Protein AF-A0A2J7QTM8-F1 (afdb_monomer)

Structure (mmCIF, N/CA/C/O backbone):
data_AF-A0A2J7QTM8-F1
#
_entry.id   AF-A0A2J7QTM8-F1
#
loop_
_atom_site.group_PDB
_atom_site.id
_atom_site.type_symbol
_atom_site.label_atom_id
_atom_site.label_alt_id
_atom_site.label_comp_id
_atom_site.label_asym_id
_atom_site.label_entity_id
_atom_site.label_seq_id
_atom_site.pdbx_PDB_ins_code
_atom_site.Cartn_x
_atom_site.Cartn_y
_atom_site.Cartn_z
_atom_site.occupancy
_atom_site.B_iso_or_equiv
_atom_site.auth_seq_id
_atom_site.auth_comp_id
_atom_site.auth_asym_id
_atom_site.auth_atom_id
_atom_site.pdbx_PDB_model_num
ATOM 1 N N . MET A 1 1 ? 22.884 -12.096 -26.252 1.00 57.12 1 MET A N 1
ATOM 2 C CA . MET A 1 1 ? 22.666 -12.466 -24.844 1.00 57.12 1 MET A CA 1
ATOM 3 C C . MET A 1 1 ? 23.873 -12.046 -24.046 1.00 57.12 1 MET A C 1
ATOM 5 O O . MET A 1 1 ? 24.968 -12.546 -24.287 1.00 57.12 1 MET A O 1
ATOM 9 N N . ILE A 1 2 ? 23.671 -11.078 -23.167 1.00 62.59 2 ILE A N 1
ATOM 10 C CA . ILE A 1 2 ? 24.670 -10.635 -22.200 1.00 62.59 2 ILE A CA 1
ATOM 11 C C . ILE A 1 2 ? 24.815 -11.734 -21.153 1.00 62.59 2 ILE A C 1
ATOM 13 O O . ILE A 1 2 ? 23.811 -12.232 -20.645 1.00 62.59 2 ILE A O 1
ATOM 17 N N . ASP A 1 3 ? 26.049 -12.122 -20.832 1.00 70.31 3 ASP A N 1
ATOM 18 C CA . ASP A 1 3 ? 26.287 -12.990 -19.681 1.00 70.31 3 ASP A CA 1
ATOM 19 C C . ASP A 1 3 ? 25.900 -12.213 -18.407 1.00 70.31 3 ASP A C 1
ATOM 21 O O . ASP A 1 3 ? 26.488 -11.157 -18.153 1.00 70.31 3 ASP A O 1
ATOM 25 N N . PRO A 1 4 ? 24.927 -12.686 -17.603 1.00 62.09 4 PRO A N 1
ATOM 26 C CA . PRO A 1 4 ? 24.508 -12.011 -16.374 1.00 62.09 4 PRO A CA 1
ATOM 27 C C . PRO A 1 4 ? 25.647 -11.762 -15.375 1.00 62.09 4 PRO A C 1
ATOM 29 O O . PRO A 1 4 ? 25.494 -10.930 -14.480 1.00 62.09 4 PRO A O 1
ATOM 32 N N . TYR A 1 5 ? 26.764 -12.482 -15.513 1.00 63.84 5 TYR A N 1
ATOM 33 C CA . TYR A 1 5 ? 27.946 -12.377 -14.662 1.00 63.84 5 TYR A CA 1
ATOM 34 C C . TYR A 1 5 ? 29.122 -11.654 -15.330 1.00 63.84 5 TYR A C 1
ATOM 36 O O . TYR A 1 5 ? 30.225 -11.674 -14.782 1.00 63.84 5 TYR A O 1
ATOM 44 N N . SER A 1 6 ? 28.923 -11.011 -16.489 1.00 75.94 6 SER A N 1
ATOM 45 C CA . SER A 1 6 ? 29.999 -10.239 -17.112 1.00 75.94 6 SER A CA 1
ATOM 46 C C . SER A 1 6 ? 30.409 -9.061 -16.220 1.00 75.94 6 SER A C 1
ATOM 48 O O . SER A 1 6 ? 29.574 -8.351 -15.646 1.00 75.94 6 SER A O 1
ATOM 50 N N . GLU A 1 7 ? 31.718 -8.824 -16.103 1.00 74.44 7 GLU A N 1
ATOM 51 C CA . GLU A 1 7 ? 32.243 -7.703 -15.310 1.00 74.44 7 GLU A CA 1
ATOM 52 C C . GLU A 1 7 ? 31.732 -6.340 -15.826 1.00 74.44 7 GLU A C 1
ATOM 54 O O . GLU A 1 7 ? 31.615 -5.383 -15.059 1.00 74.44 7 GLU A O 1
ATOM 59 N N . GLU A 1 8 ? 31.329 -6.269 -17.100 1.00 77.69 8 GLU A N 1
ATOM 60 C CA . GLU A 1 8 ? 30.795 -5.071 -17.758 1.00 77.69 8 GLU A CA 1
ATOM 61 C C . GLU A 1 8 ? 29.414 -4.630 -17.244 1.00 77.69 8 GLU A C 1
ATOM 63 O O . GLU A 1 8 ? 29.079 -3.447 -17.349 1.00 77.69 8 GLU A O 1
ATOM 68 N N . VAL A 1 9 ? 28.611 -5.542 -16.674 1.00 84.25 9 VAL A N 1
ATOM 69 C CA . VAL A 1 9 ? 27.276 -5.226 -16.119 1.00 84.25 9 VAL A CA 1
ATOM 70 C C . VAL A 1 9 ? 27.210 -5.303 -14.598 1.00 84.25 9 VAL A C 1
ATOM 72 O O . VAL A 1 9 ? 26.296 -4.735 -13.996 1.00 84.25 9 VAL A O 1
ATOM 75 N N . LEU A 1 10 ? 28.187 -5.951 -13.956 1.00 87.12 10 LEU A N 1
ATOM 76 C CA . LEU A 1 10 ? 28.211 -6.146 -12.505 1.00 87.12 10 LEU A CA 1
ATOM 77 C C . LEU A 1 10 ? 28.129 -4.821 -11.733 1.00 87.12 10 LEU A C 1
ATOM 79 O O . LEU A 1 10 ? 27.422 -4.727 -10.728 1.00 87.12 10 LEU A O 1
ATOM 83 N N . TRP A 1 11 ? 28.794 -3.770 -12.221 1.00 88.75 11 TRP A N 1
ATOM 84 C CA . TRP A 1 11 ? 28.734 -2.448 -11.595 1.00 88.75 11 TRP A CA 1
ATOM 85 C C . TRP A 1 11 ? 27.309 -1.868 -11.597 1.00 88.75 11 TRP A C 1
ATOM 87 O O . TRP A 1 11 ? 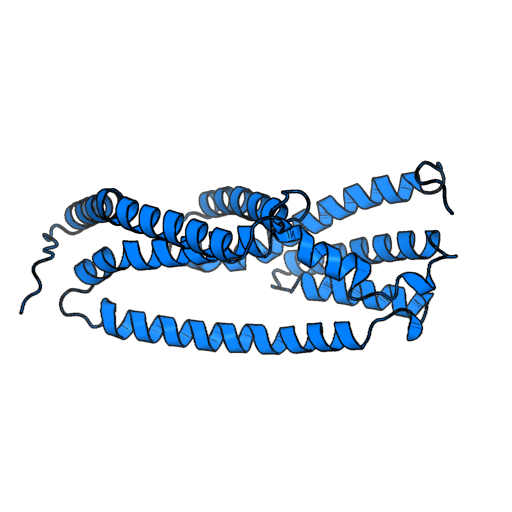26.902 -1.272 -10.599 1.00 88.75 11 TRP A O 1
ATOM 97 N N . ILE A 1 12 ? 26.523 -2.089 -12.662 1.00 91.06 12 ILE A N 1
ATOM 98 C CA . ILE A 1 12 ? 25.125 -1.630 -12.754 1.00 91.06 12 ILE A CA 1
ATOM 99 C C . ILE A 1 12 ? 24.283 -2.349 -11.707 1.00 91.06 12 ILE A C 1
ATOM 101 O O . ILE A 1 12 ? 23.447 -1.728 -11.058 1.00 91.06 12 ILE A O 1
ATOM 105 N N . VAL A 1 13 ? 24.517 -3.646 -11.505 1.00 89.44 13 VAL A N 1
ATOM 106 C CA . VAL A 1 13 ? 23.799 -4.438 -10.500 1.00 89.44 13 VAL A CA 1
ATOM 107 C C . VAL A 1 13 ? 24.133 -3.960 -9.088 1.00 89.44 13 VAL A C 1
ATOM 109 O O . VAL A 1 13 ? 23.223 -3.744 -8.289 1.00 89.44 13 VAL A O 1
ATOM 112 N N . ILE A 1 14 ? 25.416 -3.743 -8.782 1.00 91.62 14 ILE A N 1
ATOM 113 C CA . ILE A 1 14 ? 25.861 -3.280 -7.458 1.00 91.62 14 ILE A CA 1
ATOM 114 C C . ILE A 1 14 ? 25.285 -1.895 -7.152 1.00 91.62 14 ILE A C 1
ATOM 116 O O . ILE A 1 14 ? 24.644 -1.704 -6.116 1.00 91.62 14 ILE A O 1
ATOM 120 N N . ILE A 1 15 ? 25.471 -0.926 -8.053 1.00 93.31 15 ILE A N 1
ATOM 121 C CA . ILE A 1 15 ? 24.959 0.432 -7.839 1.00 93.31 15 ILE A CA 1
ATOM 122 C C . ILE A 1 15 ? 23.430 0.430 -7.885 1.00 93.31 15 ILE A C 1
ATOM 124 O O . ILE A 1 15 ? 22.791 1.103 -7.082 1.00 93.31 15 ILE A O 1
ATOM 128 N N . GLY A 1 16 ? 22.824 -0.365 -8.765 1.00 93.88 16 GLY A N 1
ATOM 129 C CA . GLY A 1 16 ? 21.378 -0.549 -8.848 1.00 93.88 16 GLY A CA 1
ATOM 130 C C . GLY A 1 16 ? 20.788 -1.064 -7.541 1.00 93.88 16 GLY A C 1
ATOM 131 O O . GLY A 1 16 ? 19.774 -0.544 -7.089 1.00 93.88 16 GLY A O 1
ATOM 132 N N . PHE A 1 17 ? 21.447 -2.008 -6.871 1.00 93.00 17 PHE A N 1
ATOM 133 C CA . PHE A 1 17 ? 21.015 -2.494 -5.563 1.00 93.00 17 PHE A CA 1
ATOM 134 C C . PHE A 1 17 ? 21.074 -1.398 -4.491 1.00 93.00 17 PHE A C 1
ATOM 136 O O . PHE A 1 17 ? 20.117 -1.212 -3.736 1.00 93.00 17 PHE A O 1
ATOM 143 N N . ILE A 1 18 ? 22.161 -0.620 -4.461 1.00 94.81 18 ILE A N 1
ATOM 144 C CA . ILE A 1 18 ? 22.292 0.532 -3.556 1.00 94.81 18 ILE A CA 1
ATOM 145 C C . ILE A 1 18 ? 21.173 1.545 -3.829 1.00 94.81 18 ILE A C 1
ATOM 147 O O . ILE A 1 18 ? 20.490 1.985 -2.906 1.00 94.81 18 ILE A O 1
ATOM 151 N N . MET A 1 19 ? 20.926 1.871 -5.097 1.00 94.69 19 MET A N 1
ATOM 152 C CA . MET A 1 19 ? 19.872 2.804 -5.489 1.00 94.69 19 MET A CA 1
ATOM 153 C C . MET A 1 19 ? 18.470 2.266 -5.194 1.00 94.69 19 MET A C 1
ATOM 155 O O . MET A 1 19 ? 17.591 3.042 -4.833 1.00 94.69 19 MET A O 1
ATOM 159 N N . ALA A 1 20 ? 18.252 0.954 -5.268 1.00 93.75 20 ALA A N 1
ATOM 160 C CA . ALA A 1 20 ? 16.984 0.339 -4.891 1.00 93.75 20 ALA A CA 1
ATOM 161 C C . ALA A 1 20 ? 16.727 0.477 -3.388 1.00 93.75 20 ALA A C 1
ATOM 163 O O . ALA A 1 20 ? 15.603 0.773 -2.986 1.00 93.75 20 ALA A O 1
ATOM 164 N N . PHE A 1 21 ? 17.768 0.344 -2.560 1.00 93.94 21 PHE A N 1
ATOM 165 C CA . PHE A 1 21 ? 17.670 0.611 -1.127 1.00 93.94 21 PHE A CA 1
ATOM 166 C C . PHE A 1 21 ? 17.340 2.083 -0.846 1.00 93.94 21 PHE A C 1
ATOM 168 O O . PHE A 1 21 ? 16.469 2.382 -0.030 1.00 93.94 21 PHE A O 1
ATOM 175 N N . VAL A 1 22 ? 17.985 3.007 -1.563 1.00 93.81 22 VAL A N 1
ATOM 176 C CA . VAL A 1 22 ? 17.711 4.450 -1.468 1.00 93.81 22 VAL A CA 1
ATOM 177 C C . VAL A 1 22 ? 16.269 4.772 -1.876 1.00 93.81 22 VAL A C 1
ATOM 179 O O . VAL A 1 22 ? 15.580 5.510 -1.170 1.00 93.81 22 VAL A O 1
ATOM 182 N N . LEU A 1 23 ? 15.782 4.183 -2.971 1.00 93.62 23 LEU A N 1
ATOM 183 C CA . LEU A 1 23 ? 14.396 4.324 -3.408 1.00 93.62 23 LEU A CA 1
ATOM 184 C C . LEU A 1 23 ? 13.425 3.784 -2.354 1.00 93.62 23 LEU A C 1
ATOM 186 O O . LEU A 1 23 ? 12.466 4.470 -2.008 1.00 93.62 23 LEU A O 1
ATOM 190 N N . ALA A 1 24 ? 13.682 2.584 -1.824 1.00 92.88 24 ALA A N 1
ATOM 191 C CA . ALA A 1 24 ? 12.858 1.952 -0.794 1.00 92.88 24 ALA A CA 1
ATOM 192 C C . ALA A 1 24 ? 12.801 2.791 0.493 1.00 92.88 24 ALA A C 1
ATOM 194 O O . ALA A 1 24 ? 11.736 2.935 1.094 1.00 92.88 24 ALA A O 1
ATOM 195 N N . PHE A 1 25 ? 13.922 3.404 0.883 1.00 92.19 25 PHE A N 1
ATOM 196 C CA . PHE A 1 25 ? 13.957 4.366 1.980 1.00 92.19 25 PHE A CA 1
ATOM 197 C C . PHE A 1 25 ? 13.078 5.592 1.687 1.00 92.19 25 PHE A C 1
ATOM 199 O O . PHE A 1 25 ? 12.270 5.980 2.530 1.00 92.19 25 PHE A O 1
ATOM 206 N N . GLY A 1 26 ? 13.194 6.176 0.488 1.00 91.50 26 GLY A N 1
ATOM 207 C CA . GLY A 1 26 ? 12.375 7.316 0.065 1.00 91.50 26 GLY A CA 1
ATOM 208 C C . GLY A 1 26 ? 10.875 7.002 0.025 1.00 91.50 26 GLY A C 1
ATOM 209 O O . GLY A 1 26 ? 10.074 7.801 0.501 1.00 91.50 26 GLY A O 1
ATOM 210 N N . LEU A 1 27 ? 10.503 5.817 -0.470 1.00 90.88 27 LEU A N 1
ATOM 211 C CA . LEU A 1 27 ? 9.136 5.281 -0.433 1.00 90.88 27 LEU A CA 1
ATOM 212 C C . LEU A 1 27 ? 8.595 5.246 0.998 1.00 90.88 27 LEU A C 1
ATOM 214 O O . LEU A 1 27 ? 7.558 5.840 1.274 1.00 90.88 27 LEU A O 1
ATOM 218 N N . GLY A 1 28 ? 9.324 4.611 1.921 1.00 91.06 28 GLY A N 1
ATOM 219 C CA . GLY A 1 28 ? 8.912 4.540 3.323 1.00 91.06 28 GLY A CA 1
ATOM 220 C C . GLY A 1 28 ? 8.773 5.925 3.961 1.00 91.06 28 GLY A C 1
ATOM 221 O O . GLY A 1 28 ? 7.788 6.204 4.641 1.00 91.06 28 GLY A O 1
ATOM 222 N N . ALA A 1 29 ? 9.724 6.826 3.711 1.00 88.81 29 ALA A N 1
ATOM 223 C CA . ALA A 1 29 ? 9.691 8.178 4.263 1.00 88.81 29 ALA A CA 1
ATOM 224 C C . ALA A 1 29 ? 8.492 9.006 3.759 1.00 88.81 29 ALA A C 1
ATOM 226 O O . ALA A 1 29 ? 7.909 9.764 4.537 1.00 88.81 29 ALA A O 1
ATOM 227 N N . ASN A 1 30 ? 8.111 8.847 2.490 1.00 89.50 30 ASN A N 1
ATOM 228 C CA . ASN A 1 30 ? 6.988 9.556 1.879 1.00 89.50 30 ASN A CA 1
ATOM 229 C C . ASN A 1 30 ? 5.624 8.939 2.249 1.00 89.50 30 ASN A C 1
ATOM 231 O O . ASN A 1 30 ? 4.672 9.672 2.519 1.00 89.50 30 ASN A O 1
ATOM 235 N N . ASP A 1 31 ? 5.525 7.607 2.311 1.00 88.00 31 ASP A N 1
ATOM 236 C CA . ASP A 1 31 ? 4.230 6.913 2.358 1.00 88.00 31 ASP A CA 1
ATOM 237 C C . ASP A 1 31 ? 3.755 6.546 3.773 1.00 88.00 31 ASP A C 1
ATOM 239 O O . ASP A 1 31 ? 2.552 6.378 3.984 1.00 88.00 31 ASP A O 1
ATOM 243 N N . VAL A 1 32 ? 4.636 6.504 4.786 1.00 88.88 32 VAL A N 1
ATOM 244 C CA . VAL A 1 32 ? 4.243 6.178 6.179 1.00 88.88 32 VAL A CA 1
ATOM 245 C C . VAL A 1 32 ? 3.151 7.113 6.713 1.00 88.88 32 VAL A C 1
ATOM 247 O O . VAL A 1 32 ? 2.271 6.688 7.472 1.00 88.88 32 VAL A O 1
ATOM 250 N N . ALA A 1 33 ? 3.169 8.383 6.300 1.00 86.38 33 ALA A N 1
ATOM 251 C CA . ALA A 1 33 ? 2.159 9.361 6.692 1.00 86.38 33 ALA A CA 1
ATOM 252 C C . ALA A 1 33 ? 0.751 8.999 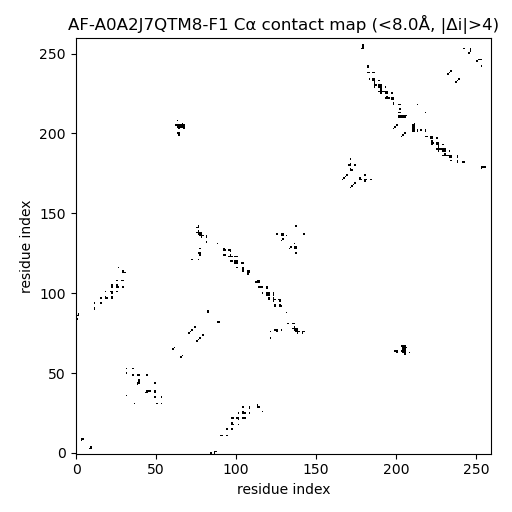6.183 1.00 86.38 33 ALA A C 1
ATOM 254 O O . ALA A 1 33 ? -0.228 9.300 6.869 1.00 86.38 33 ALA A O 1
ATOM 255 N N . ASN A 1 34 ? 0.641 8.303 5.046 1.00 89.56 34 ASN A N 1
ATOM 256 C CA . ASN A 1 34 ? -0.641 7.915 4.453 1.00 89.56 34 ASN A CA 1
ATOM 257 C C . ASN A 1 34 ? -1.378 6.890 5.330 1.00 89.56 34 ASN A C 1
ATOM 259 O O . ASN A 1 34 ? -2.587 7.002 5.528 1.00 89.56 34 ASN A O 1
ATOM 263 N N . SER A 1 35 ? -0.645 5.932 5.905 1.00 90.19 35 SER A N 1
ATOM 264 C CA . SER A 1 35 ? -1.212 4.849 6.722 1.00 90.19 35 SER A CA 1
ATOM 265 C C . SER A 1 35 ? -1.363 5.228 8.199 1.00 90.19 35 SER A C 1
ATOM 267 O O . SER A 1 35 ? -2.348 4.869 8.845 1.00 90.19 35 SER A O 1
ATOM 269 N N . PHE A 1 36 ? -0.398 5.967 8.758 1.00 92.50 36 PHE A N 1
ATOM 270 C CA . PHE A 1 36 ? -0.340 6.235 10.201 1.00 92.50 36 PHE A CA 1
ATOM 271 C C . PHE A 1 36 ? -0.648 7.683 10.597 1.00 92.50 36 PHE A C 1
ATOM 273 O O . PHE A 1 36 ? -0.776 7.962 11.793 1.00 92.50 36 PHE A O 1
ATOM 280 N N . GLY A 1 37 ? -0.824 8.600 9.640 1.00 91.25 37 GLY A N 1
ATOM 281 C CA . GLY A 1 37 ? -1.060 10.021 9.912 1.00 91.25 37 GLY A CA 1
ATOM 282 C C . GLY A 1 37 ? -2.294 10.281 10.780 1.00 91.25 37 GLY A C 1
ATOM 283 O O . GLY A 1 37 ? -2.234 11.066 11.725 1.00 91.25 37 GLY A O 1
ATOM 284 N N . THR A 1 38 ? -3.394 9.562 10.543 1.00 92.75 38 THR A N 1
ATOM 285 C CA . THR A 1 38 ? -4.629 9.676 11.341 1.00 92.75 38 THR A CA 1
ATOM 286 C C . THR A 1 38 ? -4.467 9.105 12.754 1.00 92.75 38 THR A C 1
ATOM 288 O O . THR A 1 38 ? -4.921 9.713 13.726 1.00 92.75 38 THR A O 1
ATOM 291 N N . SER A 1 39 ? -3.775 7.973 12.901 1.00 93.81 39 SER A N 1
ATOM 292 C CA . SER A 1 39 ? -3.517 7.319 14.195 1.00 93.81 39 SER A CA 1
ATOM 293 C C . SER A 1 39 ? -2.584 8.136 15.094 1.00 93.81 39 SER A C 1
ATOM 295 O O . SER A 1 39 ? -2.797 8.222 16.306 1.00 93.81 39 SER A O 1
ATOM 297 N N . VAL A 1 40 ? -1.569 8.774 14.505 1.00 94.75 40 VAL A N 1
ATOM 298 C CA . VAL A 1 40 ? -0.671 9.692 15.221 1.00 94.75 40 VAL A CA 1
ATOM 299 C C . VAL A 1 40 ? -1.376 11.020 15.509 1.00 94.75 40 VAL A C 1
ATOM 301 O O . VAL A 1 40 ? -1.326 11.508 16.637 1.00 94.75 40 VAL A O 1
ATOM 304 N N . GLY A 1 41 ? -2.099 11.579 14.532 1.00 94.19 41 GLY A N 1
ATOM 305 C CA . GLY A 1 41 ? -2.839 12.837 14.684 1.00 94.19 41 GLY A CA 1
ATOM 306 C C . GLY A 1 41 ? -3.940 12.778 15.749 1.00 94.19 41 GLY A C 1
ATOM 307 O O . GLY A 1 41 ? -4.137 13.737 16.492 1.00 94.19 41 GLY A O 1
ATOM 308 N N . SER A 1 42 ? -4.602 11.626 15.897 1.00 94.38 42 SER A N 1
ATOM 309 C CA . SER A 1 42 ? -5.595 11.364 16.954 1.00 94.38 42 SER A CA 1
ATOM 310 C C . SER A 1 42 ? -4.987 11.022 18.321 1.00 94.38 42 SER A C 1
ATOM 312 O O . SER A 1 42 ? -5.727 10.813 19.282 1.00 94.38 42 SER A O 1
ATOM 314 N N . LYS A 1 43 ? -3.650 10.986 18.438 1.00 92.25 43 LYS A N 1
ATOM 315 C CA . LYS A 1 43 ? -2.898 10.625 19.656 1.00 92.25 43 LYS A CA 1
ATOM 316 C C . LYS A 1 43 ? -3.157 9.199 20.158 1.00 92.25 43 LYS A C 1
ATOM 318 O O . LYS A 1 43 ? -2.903 8.904 21.325 1.00 92.25 43 LYS A O 1
ATOM 323 N N . VAL A 1 44 ? -3.641 8.309 19.289 1.00 92.94 44 VAL A N 1
ATOM 324 C CA . VAL A 1 44 ? -3.772 6.878 19.602 1.00 92.94 44 VAL A CA 1
ATOM 325 C C . VAL A 1 44 ? -2.394 6.219 19.633 1.00 92.94 44 VAL A C 1
ATOM 327 O O . VAL A 1 44 ? -2.135 5.377 20.491 1.00 92.94 44 VAL A O 1
ATOM 330 N N . LEU A 1 45 ? -1.499 6.636 18.733 1.00 94.25 45 LEU A N 1
ATOM 331 C CA . LEU A 1 45 ? -0.118 6.167 18.658 1.00 94.25 45 LEU A CA 1
ATOM 332 C C . LEU A 1 45 ? 0.868 7.331 18.754 1.00 94.25 45 LEU A C 1
ATOM 334 O O . LEU A 1 45 ? 0.627 8.425 18.248 1.00 94.25 45 LEU A O 1
ATOM 338 N N . THR A 1 46 ? 2.024 7.072 19.363 1.00 95.31 46 THR A N 1
ATOM 339 C CA . THR A 1 46 ? 3.183 7.965 19.241 1.00 95.31 46 THR A CA 1
ATOM 340 C C . THR A 1 46 ? 3.875 7.762 17.894 1.00 95.31 46 THR A C 1
ATOM 342 O O . THR A 1 46 ? 3.796 6.685 17.304 1.00 95.31 46 THR A O 1
ATOM 345 N N . VAL A 1 47 ? 4.634 8.764 17.436 1.00 93.88 47 VAL A N 1
ATOM 346 C CA . VAL A 1 47 ? 5.429 8.667 16.196 1.00 93.88 47 VAL A CA 1
ATOM 347 C C . VAL A 1 47 ? 6.361 7.450 16.226 1.00 93.88 47 VAL A C 1
ATOM 349 O O . VAL A 1 47 ? 6.419 6.698 15.262 1.00 93.88 47 VAL A O 1
ATOM 352 N N . LYS A 1 48 ? 7.030 7.188 17.360 1.00 94.19 48 LYS A N 1
ATOM 353 C CA . LYS A 1 48 ? 7.937 6.034 17.501 1.00 94.19 48 LYS A CA 1
ATOM 354 C C . LYS A 1 48 ? 7.210 4.695 17.330 1.00 94.19 48 LYS A C 1
ATOM 356 O O . LYS A 1 48 ? 7.726 3.801 16.666 1.00 94.19 48 LYS A O 1
ATOM 361 N N . GLN A 1 49 ? 6.019 4.560 17.917 1.00 95.12 49 GLN A N 1
ATOM 362 C CA . GLN A 1 49 ? 5.200 3.352 17.774 1.00 95.12 49 GLN A CA 1
ATOM 363 C C . GLN A 1 49 ? 4.700 3.180 16.340 1.00 95.12 49 GLN A C 1
ATOM 365 O O . GLN A 1 49 ? 4.761 2.072 15.814 1.00 95.12 49 GLN A O 1
ATOM 370 N N . ALA A 1 50 ? 4.255 4.269 15.707 1.00 93.94 50 ALA A N 1
ATOM 371 C CA . ALA A 1 50 ? 3.825 4.260 14.316 1.00 93.94 50 ALA A CA 1
ATOM 372 C C . ALA A 1 50 ? 4.958 3.823 13.378 1.00 93.94 50 ALA A C 1
ATOM 374 O O . ALA A 1 50 ? 4.735 2.937 12.564 1.00 93.94 50 ALA A O 1
ATOM 375 N N . CYS A 1 51 ? 6.179 4.346 13.542 1.00 92.06 51 CYS A N 1
ATOM 376 C CA . CYS A 1 51 ? 7.325 3.922 12.733 1.00 92.06 51 CYS A CA 1
ATOM 377 C C . CYS A 1 51 ? 7.649 2.432 12.915 1.00 92.06 51 CYS A C 1
ATOM 379 O O . CYS A 1 51 ? 7.876 1.739 11.933 1.00 92.06 51 CYS A O 1
ATOM 381 N N . CYS A 1 52 ? 7.642 1.922 14.152 1.00 94.12 52 CYS A N 1
ATOM 382 C CA . CYS A 1 52 ? 7.907 0.503 14.411 1.00 94.12 52 CYS A CA 1
ATOM 383 C C . CYS A 1 52 ? 6.861 -0.404 13.742 1.00 94.12 52 CYS A C 1
ATOM 385 O O . CYS A 1 52 ? 7.211 -1.370 13.064 1.00 94.12 52 CYS A O 1
ATOM 387 N N . LEU A 1 53 ? 5.577 -0.062 13.890 1.00 93.50 53 LEU A N 1
ATOM 388 C CA . LEU A 1 53 ? 4.486 -0.819 13.284 1.00 93.50 53 LEU A CA 1
ATOM 389 C C . LEU A 1 53 ? 4.516 -0.727 11.754 1.00 93.50 53 LEU A C 1
ATOM 391 O O . LEU A 1 53 ? 4.345 -1.744 11.087 1.00 93.50 53 LEU A O 1
ATOM 395 N N . ALA A 1 54 ? 4.799 0.458 11.207 1.00 93.19 54 ALA A N 1
ATOM 396 C CA . ALA A 1 54 ? 4.954 0.661 9.774 1.00 93.19 54 ALA A CA 1
ATOM 397 C C . ALA A 1 54 ? 6.060 -0.223 9.199 1.00 93.19 54 ALA A C 1
ATOM 399 O O . ALA A 1 54 ? 5.808 -0.930 8.234 1.00 93.19 54 ALA A O 1
ATOM 400 N N . THR A 1 55 ? 7.240 -0.275 9.824 1.00 92.44 55 THR A N 1
ATOM 401 C CA . THR A 1 55 ? 8.335 -1.139 9.361 1.00 92.44 55 THR A CA 1
ATOM 402 C C . THR A 1 55 ? 7.894 -2.597 9.241 1.00 92.44 55 THR A C 1
ATOM 404 O O . THR A 1 55 ? 8.131 -3.227 8.215 1.00 92.44 55 THR A O 1
ATOM 407 N N . VAL A 1 56 ? 7.216 -3.140 10.256 1.00 94.31 56 VAL A N 1
ATOM 408 C CA . VAL A 1 56 ? 6.756 -4.537 10.229 1.00 94.31 56 VAL A CA 1
ATOM 409 C C . VAL A 1 56 ? 5.683 -4.749 9.159 1.00 94.31 56 VAL A C 1
ATOM 411 O O . VAL A 1 56 ? 5.771 -5.700 8.382 1.00 94.31 56 VAL A O 1
ATOM 414 N N . CYS A 1 57 ? 4.679 -3.873 9.101 1.00 93.06 57 CYS A N 1
ATOM 415 C CA . CYS A 1 57 ? 3.557 -4.009 8.175 1.00 93.06 57 CYS A CA 1
ATOM 416 C C . CYS A 1 57 ? 3.963 -3.798 6.709 1.00 93.06 57 CYS A C 1
ATOM 418 O O . CYS A 1 57 ? 3.524 -4.567 5.859 1.00 93.06 57 CYS A O 1
ATOM 420 N N . GLU A 1 58 ? 4.816 -2.817 6.412 1.00 91.88 58 GLU A N 1
ATOM 421 C CA . GLU A 1 58 ? 5.294 -2.525 5.052 1.00 91.88 58 GLU A CA 1
ATOM 422 C C . GLU A 1 58 ? 6.231 -3.627 4.541 1.00 91.88 58 GLU A C 1
ATOM 424 O O . GLU A 1 58 ? 6.095 -4.086 3.406 1.00 91.88 58 GLU A O 1
ATOM 429 N N . ILE A 1 59 ? 7.133 -4.142 5.389 1.00 92.25 59 ILE A N 1
ATOM 430 C CA . ILE A 1 59 ? 7.975 -5.289 5.018 1.00 92.25 59 ILE A CA 1
ATOM 431 C C . ILE A 1 59 ? 7.096 -6.516 4.752 1.00 92.25 59 ILE A C 1
ATOM 433 O O . ILE A 1 59 ? 7.238 -7.151 3.707 1.00 92.25 59 ILE A O 1
ATOM 437 N N . ALA A 1 60 ? 6.144 -6.824 5.638 1.00 92.38 60 ALA A N 1
ATOM 438 C CA . ALA A 1 60 ? 5.228 -7.943 5.429 1.00 92.38 60 ALA A CA 1
ATOM 439 C C . ALA A 1 60 ? 4.402 -7.769 4.142 1.00 92.38 60 ALA A C 1
ATOM 441 O O . ALA A 1 60 ? 4.308 -8.697 3.341 1.00 92.38 60 ALA A O 1
ATOM 442 N N . GLY A 1 61 ? 3.851 -6.577 3.903 1.00 90.38 61 GLY A N 1
ATOM 443 C CA . GLY A 1 61 ? 3.082 -6.260 2.701 1.00 90.38 61 GLY A CA 1
ATOM 444 C C . GLY A 1 61 ? 3.903 -6.391 1.418 1.00 90.38 61 GLY A C 1
ATOM 445 O O . GLY A 1 61 ? 3.447 -7.025 0.465 1.00 90.38 61 GLY A O 1
ATOM 446 N N . SER A 1 62 ? 5.134 -5.872 1.402 1.00 89.56 62 SER A N 1
ATOM 447 C CA . SER A 1 62 ? 6.018 -5.958 0.231 1.00 89.56 62 SER A CA 1
ATOM 448 C C . SER A 1 62 ? 6.351 -7.407 -0.148 1.00 89.56 62 SER A C 1
ATOM 450 O O . SER A 1 62 ? 6.319 -7.748 -1.330 1.00 89.56 62 SER A O 1
ATOM 452 N N . ILE A 1 63 ? 6.570 -8.285 0.837 1.00 90.00 63 ILE A N 1
ATOM 453 C CA . ILE A 1 63 ? 6.843 -9.714 0.613 1.00 90.00 63 ILE A CA 1
ATOM 454 C C . ILE A 1 63 ? 5.581 -10.458 0.153 1.00 90.00 63 ILE A C 1
ATOM 456 O O . ILE A 1 63 ? 5.641 -11.280 -0.764 1.00 90.00 63 ILE A O 1
ATOM 460 N N . LEU A 1 64 ? 4.437 -10.189 0.789 1.00 90.56 64 LEU A N 1
ATOM 461 C CA . LEU A 1 64 ? 3.204 -10.945 0.564 1.00 90.56 64 LEU A CA 1
ATOM 462 C C . LEU A 1 64 ? 2.483 -10.538 -0.728 1.00 90.56 64 LEU A C 1
ATOM 464 O O . LEU A 1 64 ? 1.987 -11.413 -1.434 1.00 90.56 64 LEU A O 1
ATOM 468 N N . LEU A 1 65 ? 2.439 -9.240 -1.047 1.00 88.38 65 LEU A N 1
ATOM 469 C CA . LEU A 1 65 ? 1.625 -8.663 -2.129 1.00 88.38 65 LEU A CA 1
ATOM 470 C C . LEU A 1 65 ? 2.436 -7.925 -3.205 1.00 88.38 65 LEU A C 1
ATOM 472 O O . LEU A 1 65 ? 1.930 -7.707 -4.306 1.00 88.38 65 LEU A O 1
ATOM 476 N N . GLY A 1 66 ? 3.686 -7.542 -2.928 1.00 86.19 66 GLY A N 1
ATOM 477 C CA . GLY A 1 66 ? 4.457 -6.655 -3.810 1.00 86.19 66 GLY A CA 1
ATOM 478 C C . GLY A 1 66 ? 4.714 -7.214 -5.214 1.00 86.19 66 GLY A C 1
ATOM 479 O O . GLY A 1 66 ? 4.798 -6.453 -6.177 1.00 86.19 66 GLY A O 1
ATOM 480 N N . TYR A 1 67 ? 4.756 -8.543 -5.359 1.00 85.31 67 TYR A N 1
ATOM 481 C CA . TYR A 1 67 ? 5.107 -9.224 -6.609 1.00 85.31 67 TYR A CA 1
ATOM 482 C C . TYR A 1 67 ? 4.274 -8.780 -7.822 1.00 85.31 67 TYR A C 1
ATOM 484 O O . TYR A 1 67 ? 4.838 -8.497 -8.877 1.00 85.31 67 TYR A O 1
ATOM 492 N N . LYS A 1 68 ? 2.942 -8.703 -7.696 1.00 83.19 68 LYS A N 1
ATOM 493 C CA . LYS A 1 68 ? 2.048 -8.434 -8.839 1.00 83.19 68 LYS A CA 1
ATOM 494 C C . LYS A 1 68 ? 2.249 -7.026 -9.410 1.00 83.19 68 LYS A C 1
ATOM 496 O O . LYS A 1 68 ? 2.270 -6.833 -10.630 1.00 83.19 68 LYS A O 1
ATOM 501 N N . VAL A 1 69 ? 2.444 -6.046 -8.528 1.00 84.69 69 VAL A N 1
ATOM 502 C CA . VAL A 1 69 ? 2.740 -4.661 -8.920 1.00 84.69 69 VAL A CA 1
ATOM 503 C C . VAL A 1 69 ? 4.138 -4.577 -9.530 1.00 84.69 69 VAL A C 1
ATOM 505 O O . VAL A 1 69 ? 4.298 -3.980 -10.594 1.00 84.69 69 VAL A O 1
ATOM 508 N N . SER A 1 70 ? 5.134 -5.236 -8.928 1.00 87.44 70 SER A N 1
ATOM 509 C CA . SER A 1 70 ? 6.489 -5.306 -9.486 1.00 87.44 70 SER A CA 1
ATOM 510 C C . SER A 1 70 ? 6.525 -5.946 -10.878 1.00 87.44 70 SER A C 1
ATOM 512 O O . SER A 1 70 ? 7.241 -5.459 -11.751 1.00 87.44 70 SER A O 1
ATOM 514 N N . ASP A 1 71 ? 5.736 -6.993 -11.133 1.00 85.75 71 ASP A N 1
ATOM 515 C CA . ASP A 1 71 ? 5.684 -7.633 -12.453 1.00 85.75 71 ASP A CA 1
ATOM 516 C C . ASP A 1 71 ? 5.018 -6.732 -13.506 1.00 85.75 71 ASP A C 1
ATOM 518 O O . ASP A 1 71 ? 5.513 -6.613 -14.630 1.00 85.75 71 ASP A O 1
ATOM 522 N N . THR A 1 72 ? 3.972 -5.997 -13.111 1.00 85.75 72 THR A N 1
ATOM 523 C CA . THR A 1 72 ? 3.338 -4.980 -13.966 1.00 85.75 72 THR A CA 1
ATOM 524 C C . THR A 1 72 ? 4.320 -3.863 -14.330 1.00 85.75 72 THR A C 1
ATOM 526 O O . THR A 1 72 ? 4.368 -3.444 -15.486 1.00 85.75 72 THR A O 1
ATOM 529 N N . MET A 1 73 ? 5.152 -3.417 -13.384 1.00 85.94 73 MET A N 1
ATOM 530 C CA . MET A 1 73 ? 6.204 -2.430 -13.656 1.00 85.94 73 MET A CA 1
ATOM 531 C C . MET A 1 73 ? 7.285 -2.982 -14.590 1.00 85.94 73 MET A C 1
ATOM 533 O O . MET A 1 73 ? 7.705 -2.295 -15.516 1.00 85.94 73 MET A O 1
ATOM 537 N N . ARG A 1 74 ? 7.706 -4.237 -14.388 1.00 81.88 74 ARG A N 1
ATOM 538 C CA . ARG A 1 74 ? 8.776 -4.865 -15.175 1.00 81.88 74 ARG A CA 1
ATOM 539 C C . ARG A 1 74 ? 8.374 -5.147 -16.624 1.00 81.88 74 ARG A C 1
ATOM 541 O O . ARG A 1 74 ? 9.203 -4.997 -17.514 1.00 81.88 74 ARG A O 1
ATOM 548 N N . LYS A 1 75 ? 7.145 -5.624 -16.855 1.00 83.00 75 LYS A N 1
ATOM 549 C CA . LYS A 1 75 ? 6.712 -6.165 -18.161 1.00 83.00 75 LYS A CA 1
ATOM 550 C C . LYS A 1 75 ? 5.399 -5.601 -18.691 1.00 83.00 75 LYS A C 1
ATOM 552 O O . LYS A 1 75 ? 5.097 -5.780 -19.863 1.00 83.00 75 LYS A O 1
ATOM 557 N N . GLY A 1 76 ? 4.584 -4.979 -17.845 1.00 84.44 76 GLY A N 1
ATOM 558 C CA . GLY A 1 76 ? 3.267 -4.489 -18.247 1.00 84.44 76 GLY A CA 1
ATOM 559 C C . GLY A 1 76 ? 3.348 -3.193 -19.051 1.00 84.44 76 GLY A C 1
ATOM 560 O O . GLY A 1 76 ? 2.697 -3.067 -20.086 1.00 84.44 76 GLY A O 1
ATOM 561 N N . ILE A 1 77 ? 4.141 -2.233 -18.570 1.00 88.62 77 ILE A N 1
ATOM 562 C CA . ILE A 1 77 ? 4.233 -0.884 -19.156 1.00 88.62 77 ILE A CA 1
ATOM 563 C C . ILE A 1 77 ? 5.130 -0.870 -20.397 1.00 88.62 77 ILE A C 1
ATOM 565 O O . ILE A 1 77 ? 4.841 -0.163 -21.363 1.00 88.62 77 ILE A O 1
ATOM 569 N N . LEU A 1 78 ? 6.202 -1.659 -20.379 1.00 91.94 78 LEU A N 1
ATOM 570 C CA . LEU A 1 78 ? 7.184 -1.712 -21.454 1.00 91.94 78 LEU A CA 1
ATOM 571 C C . LEU A 1 78 ? 6.924 -2.863 -22.412 1.00 91.94 78 LEU A C 1
ATOM 573 O O . LEU A 1 78 ? 6.611 -3.978 -22.000 1.00 91.94 78 LEU A O 1
ATOM 577 N N . GLN A 1 79 ? 7.156 -2.606 -23.694 1.00 90.50 79 GLN A N 1
ATOM 578 C CA . GLN A 1 79 ? 7.251 -3.647 -24.709 1.00 90.50 79 GLN A CA 1
ATOM 579 C C . GLN A 1 79 ? 8.639 -4.289 -24.634 1.00 90.50 79 GLN A C 1
ATOM 581 O O . GLN A 1 79 ? 9.565 -3.870 -25.316 1.00 90.50 79 GLN A O 1
ATOM 586 N N . VAL A 1 80 ? 8.809 -5.302 -23.782 1.00 88.00 80 VAL A N 1
ATOM 587 C CA . VAL A 1 80 ? 10.131 -5.922 -23.554 1.00 88.00 80 VAL A CA 1
ATOM 588 C C . VAL A 1 80 ? 10.726 -6.504 -24.845 1.00 88.00 80 VAL A C 1
ATOM 590 O O . VAL A 1 80 ? 11.921 -6.361 -25.066 1.00 88.00 80 VAL A O 1
ATOM 593 N N . ASN A 1 81 ? 9.888 -7.031 -25.743 1.00 88.94 81 ASN A N 1
ATOM 594 C CA . ASN A 1 81 ? 10.317 -7.663 -26.997 1.00 88.94 81 ASN A CA 1
ATOM 595 C C . ASN A 1 81 ? 11.094 -6.718 -27.934 1.00 88.94 81 ASN A C 1
ATOM 597 O O . ASN A 1 81 ? 11.861 -7.167 -28.778 1.00 88.94 81 ASN A O 1
ATOM 601 N N . VAL A 1 82 ? 10.914 -5.392 -27.822 1.00 89.62 82 VAL A N 1
ATOM 602 C CA . VAL A 1 82 ? 11.692 -4.452 -28.655 1.00 89.62 82 VAL A CA 1
ATOM 603 C C . VAL A 1 82 ? 13.138 -4.281 -28.170 1.00 89.62 82 VAL A C 1
ATOM 605 O O . VAL A 1 82 ? 13.907 -3.568 -28.819 1.00 89.62 82 VAL A O 1
ATOM 608 N N . TYR A 1 83 ? 13.496 -4.920 -27.051 1.00 88.81 83 TYR A N 1
ATOM 609 C CA . TYR A 1 83 ? 14.822 -4.926 -26.436 1.00 88.81 83 TYR A CA 1
ATOM 610 C C . TYR A 1 83 ? 15.508 -6.303 -26.484 1.00 88.81 83 TYR A C 1
ATOM 612 O O . TYR A 1 83 ? 16.563 -6.445 -25.872 1.00 88.81 83 TYR A O 1
ATOM 620 N N . ASP A 1 84 ? 14.969 -7.295 -27.203 1.00 87.44 84 ASP A N 1
ATOM 621 C CA . ASP A 1 84 ? 15.534 -8.659 -27.247 1.00 87.44 84 ASP A CA 1
ATOM 622 C C . ASP A 1 84 ? 17.003 -8.675 -27.729 1.00 87.44 84 ASP A C 1
ATOM 624 O O . ASP A 1 84 ? 17.832 -9.406 -27.192 1.00 87.44 84 ASP A O 1
ATOM 628 N N . ASP A 1 85 ? 17.361 -7.786 -28.661 1.00 87.44 85 ASP A N 1
ATOM 629 C CA . ASP A 1 85 ? 18.740 -7.605 -29.146 1.00 87.44 85 ASP A CA 1
ATOM 630 C C . ASP A 1 85 ? 19.498 -6.461 -28.438 1.00 87.44 85 ASP A C 1
ATOM 632 O O . ASP A 1 85 ? 20.610 -6.101 -28.822 1.00 87.44 85 ASP A O 1
ATOM 636 N N . ALA A 1 86 ? 18.896 -5.852 -27.413 1.00 89.00 86 ALA A N 1
ATOM 637 C CA . ALA A 1 86 ? 19.399 -4.661 -26.727 1.00 89.00 86 ALA A CA 1
ATOM 638 C C . ALA A 1 86 ? 19.187 -4.727 -25.206 1.00 89.00 86 ALA A C 1
ATOM 640 O O . ALA A 1 86 ? 18.814 -3.747 -24.555 1.00 89.00 86 ALA A O 1
ATOM 641 N N . GLU A 1 87 ? 19.459 -5.896 -24.628 1.00 88.50 87 GLU A N 1
ATOM 642 C CA . GLU A 1 87 ? 19.321 -6.177 -23.194 1.00 88.50 87 GLU A CA 1
ATOM 643 C C . GLU A 1 87 ? 20.091 -5.165 -22.320 1.00 88.50 87 GLU A C 1
ATOM 645 O O . GLU A 1 87 ? 19.614 -4.768 -21.255 1.00 88.50 87 GLU A O 1
ATOM 650 N N . TYR A 1 88 ? 21.251 -4.689 -22.794 1.00 88.75 88 TYR A N 1
ATOM 651 C CA . TYR A 1 88 ? 22.076 -3.697 -22.094 1.00 88.75 88 TYR A CA 1
ATOM 652 C C . TYR A 1 88 ? 21.361 -2.347 -21.969 1.00 88.75 88 TYR A C 1
ATOM 654 O O . TYR A 1 88 ? 21.387 -1.718 -20.911 1.00 88.75 88 TYR A O 1
ATOM 662 N N . GLU A 1 89 ? 20.675 -1.915 -23.032 1.00 91.00 89 GLU A N 1
ATOM 663 C CA . GLU A 1 89 ? 19.900 -0.672 -23.028 1.00 91.00 89 GLU A CA 1
ATOM 664 C C . GLU A 1 89 ? 18.717 -0.765 -22.067 1.00 91.00 89 GLU A C 1
ATOM 666 O O . GLU A 1 89 ? 18.436 0.191 -21.347 1.00 91.00 89 GLU A O 1
ATOM 671 N N . LEU A 1 90 ? 18.039 -1.918 -22.020 1.00 91.31 90 LEU A N 1
ATOM 672 C CA . LEU A 1 90 ? 16.945 -2.142 -21.077 1.00 91.31 90 LEU A CA 1
ATOM 673 C C . LEU A 1 90 ? 17.446 -2.098 -19.628 1.00 91.31 90 LEU A C 1
ATOM 675 O O . LEU A 1 90 ? 16.813 -1.466 -18.781 1.00 91.31 90 LEU A O 1
ATOM 679 N N . LEU A 1 91 ? 18.591 -2.726 -19.344 1.00 91.38 91 LEU A N 1
ATOM 680 C CA . LEU A 1 91 ? 19.216 -2.709 -18.022 1.00 91.38 91 LEU A CA 1
ATOM 681 C C . LEU A 1 91 ? 19.581 -1.278 -17.591 1.00 91.38 91 LEU A C 1
ATOM 683 O O . LEU A 1 91 ? 19.211 -0.853 -16.494 1.00 91.38 91 LEU A O 1
ATOM 687 N N . LEU A 1 92 ? 20.251 -0.517 -18.462 1.00 92.25 92 LEU A N 1
ATOM 688 C CA . LEU A 1 92 ? 20.587 0.887 -18.207 1.00 92.25 92 LEU A CA 1
ATOM 689 C C . LEU A 1 92 ? 19.343 1.767 -18.066 1.00 92.25 92 LEU A C 1
ATOM 691 O O . LEU A 1 92 ? 19.305 2.638 -17.199 1.00 92.25 92 LEU A O 1
ATOM 695 N N . GLY A 1 93 ? 18.315 1.529 -18.876 1.00 93.81 93 GLY A N 1
ATOM 696 C CA . GLY A 1 93 ? 17.041 2.234 -18.802 1.00 93.81 93 GLY A CA 1
ATOM 697 C C . GLY A 1 93 ? 16.339 2.025 -17.462 1.00 93.81 93 GLY A C 1
ATOM 698 O O . GLY A 1 93 ? 15.919 2.987 -16.821 1.00 93.81 93 GLY A O 1
ATOM 699 N N . MET A 1 94 ? 16.295 0.783 -16.976 1.00 93.06 94 MET A N 1
ATOM 700 C CA . MET A 1 94 ? 15.755 0.458 -15.652 1.00 93.06 94 MET A CA 1
ATOM 701 C C . MET A 1 94 ? 16.568 1.078 -14.520 1.00 93.06 94 MET A C 1
ATOM 703 O O . MET A 1 94 ? 16.001 1.596 -13.556 1.00 93.06 94 MET A O 1
ATOM 707 N N . PHE A 1 95 ? 17.892 1.072 -14.646 1.00 94.50 95 PHE A N 1
ATOM 708 C CA . PHE A 1 95 ? 18.778 1.739 -13.702 1.00 94.50 95 PHE A CA 1
ATOM 709 C C . PHE A 1 95 ? 18.543 3.261 -13.675 1.00 94.50 95 PHE A C 1
ATOM 711 O O . PHE A 1 95 ? 18.422 3.855 -12.601 1.00 94.50 95 PHE A O 1
ATOM 718 N N . ALA A 1 96 ? 18.371 3.891 -14.839 1.00 95.38 96 ALA A N 1
ATOM 719 C CA . ALA A 1 96 ? 18.020 5.304 -14.948 1.00 95.38 96 ALA A CA 1
ATOM 720 C C . ALA A 1 96 ? 16.631 5.600 -14.358 1.00 95.38 96 ALA A C 1
ATOM 722 O O . ALA A 1 96 ? 16.472 6.588 -13.638 1.00 95.38 96 ALA A O 1
ATOM 723 N N . ALA A 1 97 ? 15.639 4.733 -14.592 1.00 95.19 97 ALA A N 1
ATOM 724 C CA . ALA A 1 97 ? 14.303 4.868 -14.014 1.00 95.19 97 ALA A CA 1
ATOM 725 C C . ALA A 1 97 ? 14.335 4.815 -12.481 1.00 95.19 97 ALA A C 1
ATOM 727 O O . ALA A 1 97 ? 13.670 5.609 -11.808 1.00 95.19 97 ALA A O 1
ATOM 728 N N . LEU A 1 98 ? 15.150 3.914 -11.929 1.00 94.75 98 LEU A N 1
ATOM 729 C CA . LEU A 1 98 ? 15.370 3.763 -10.496 1.00 94.75 98 LEU A CA 1
ATOM 730 C C . LEU A 1 98 ? 15.987 5.027 -9.880 1.00 94.75 98 LEU A C 1
ATOM 732 O O . LEU A 1 98 ? 15.477 5.537 -8.878 1.00 94.75 98 LEU A O 1
ATOM 736 N N . ILE A 1 99 ? 17.039 5.573 -10.500 1.00 95.56 99 ILE A N 1
ATOM 737 C CA . ILE A 1 99 ? 17.679 6.818 -10.051 1.00 95.56 99 ILE A CA 1
ATOM 738 C C . ILE A 1 99 ? 16.709 7.995 -10.164 1.00 95.56 99 ILE A C 1
ATOM 740 O O . ILE A 1 99 ? 16.518 8.717 -9.187 1.00 95.56 99 ILE A O 1
ATOM 744 N N . GLY A 1 100 ? 16.063 8.175 -11.319 1.00 95.62 100 GLY A N 1
ATOM 745 C CA . GLY A 1 100 ? 15.132 9.280 -11.555 1.00 95.62 100 GLY A CA 1
ATOM 746 C C . GLY A 1 100 ? 13.980 9.289 -10.549 1.00 95.62 100 GLY A C 1
ATOM 747 O O . GLY A 1 100 ? 13.657 10.329 -9.973 1.00 95.62 100 GLY A O 1
ATOM 748 N N . SER A 1 101 ? 13.429 8.111 -10.252 1.00 94.81 101 SER A N 1
ATOM 749 C CA . SER A 1 101 ? 12.383 7.955 -9.234 1.00 94.81 101 SER A CA 1
ATOM 750 C C . SER A 1 101 ? 12.886 8.273 -7.832 1.00 94.81 101 SER A C 1
ATOM 752 O O . SER A 1 101 ? 12.183 8.933 -7.068 1.00 94.81 101 SER A O 1
ATOM 754 N N . SER A 1 102 ? 14.107 7.842 -7.502 1.00 94.50 102 SER A N 1
ATOM 755 C CA . SER A 1 102 ? 14.733 8.101 -6.200 1.00 94.50 102 SER A CA 1
ATOM 756 C C . SER A 1 102 ? 14.946 9.592 -5.975 1.00 94.50 102 SER A C 1
ATOM 758 O O . SER A 1 102 ? 14.586 10.112 -4.923 1.00 94.50 102 SER A O 1
ATOM 760 N N . VAL A 1 103 ? 15.485 10.292 -6.976 1.00 94.56 103 VAL A N 1
ATOM 761 C CA . VAL A 1 103 ? 15.722 11.739 -6.916 1.00 94.56 103 VAL A CA 1
ATOM 762 C C . VAL A 1 103 ? 14.405 12.490 -6.735 1.00 94.56 103 VAL A C 1
ATOM 764 O O . VAL A 1 103 ? 14.316 13.349 -5.859 1.00 94.56 103 VAL A O 1
ATOM 767 N N . MET A 1 104 ? 13.369 12.134 -7.502 1.00 94.00 104 MET A N 1
ATOM 768 C CA . MET A 1 104 ? 12.048 12.756 -7.388 1.00 94.00 104 MET A CA 1
ATOM 769 C C . MET A 1 104 ? 11.430 12.540 -6.000 1.00 94.00 104 MET A C 1
ATOM 771 O O . MET A 1 104 ? 10.975 13.494 -5.369 1.00 94.00 104 MET A O 1
ATOM 775 N N . LEU A 1 105 ? 11.430 11.298 -5.503 1.00 92.81 105 LEU A N 1
ATOM 776 C CA . LEU A 1 105 ? 10.821 10.957 -4.214 1.00 92.81 105 LEU A CA 1
ATOM 777 C C . LEU A 1 105 ? 11.562 11.575 -3.036 1.00 92.81 105 LEU A C 1
ATOM 779 O O . LEU A 1 105 ? 10.931 12.166 -2.160 1.00 92.81 105 LEU A O 1
ATOM 783 N N . LEU A 1 106 ? 12.890 11.474 -3.014 1.00 92.69 106 LEU A N 1
ATOM 784 C CA . LEU A 1 106 ? 13.685 12.081 -1.955 1.00 92.69 106 LEU A CA 1
ATOM 785 C C . LEU A 1 106 ? 13.567 13.599 -1.996 1.00 92.69 106 LEU A C 1
ATOM 787 O O . LEU A 1 106 ? 13.309 14.199 -0.959 1.00 92.69 106 LEU A O 1
ATOM 791 N N . GLY A 1 107 ? 13.680 14.217 -3.176 1.00 93.69 107 GLY A N 1
ATOM 792 C CA . GLY A 1 107 ? 13.511 15.659 -3.344 1.00 93.69 107 GLY A CA 1
ATOM 793 C C . GLY A 1 107 ? 12.163 16.150 -2.814 1.00 93.69 107 GLY A C 1
ATOM 794 O O . GLY A 1 107 ? 12.116 17.081 -2.012 1.00 93.69 107 GLY A O 1
ATOM 795 N N . ALA A 1 108 ? 11.070 15.478 -3.180 1.00 92.62 108 ALA A N 1
ATOM 796 C CA . ALA A 1 108 ? 9.741 15.798 -2.668 1.00 92.62 108 ALA A CA 1
ATOM 797 C C . ALA A 1 108 ? 9.627 15.599 -1.148 1.00 92.62 108 ALA A C 1
ATOM 799 O O . ALA A 1 108 ? 9.104 16.471 -0.454 1.00 92.62 108 ALA A O 1
ATOM 800 N N . THR A 1 109 ? 10.187 14.509 -0.618 1.00 90.50 109 THR A N 1
ATOM 801 C CA . THR A 1 109 ? 10.205 14.224 0.825 1.00 90.50 109 THR A CA 1
ATOM 802 C C . THR A 1 109 ? 10.980 15.296 1.598 1.00 90.50 109 THR A C 1
ATOM 804 O O . THR A 1 109 ? 10.505 15.780 2.626 1.00 90.50 109 THR A O 1
ATOM 807 N N . PHE A 1 110 ? 12.134 15.740 1.086 1.00 91.62 110 PHE A N 1
ATOM 808 C CA . PHE A 1 110 ? 12.909 16.848 1.659 1.00 91.62 110 PHE A CA 1
ATOM 809 C C . PHE A 1 110 ? 12.113 18.157 1.669 1.00 91.62 110 PHE A C 1
ATOM 811 O O . PHE A 1 110 ? 12.156 18.901 2.649 1.00 91.62 110 PHE A O 1
ATOM 818 N N . LEU A 1 111 ? 11.342 18.410 0.609 1.00 93.25 111 LEU A N 1
ATOM 819 C CA . LEU A 1 111 ? 10.433 19.553 0.505 1.00 93.25 111 LEU A CA 1
ATOM 820 C C . LEU A 1 111 ? 9.116 19.364 1.280 1.00 93.25 111 LEU A C 1
ATOM 822 O O . LEU A 1 111 ? 8.294 20.278 1.302 1.00 93.25 111 LEU A O 1
ATOM 826 N N . LYS A 1 112 ? 8.923 18.218 1.949 1.00 91.19 112 LYS A N 1
ATOM 827 C CA . LYS A 1 112 ? 7.708 17.850 2.700 1.00 91.19 112 LYS A CA 1
ATOM 828 C C . LYS A 1 112 ? 6.446 17.821 1.829 1.00 91.19 112 LYS A C 1
ATOM 830 O O . LYS A 1 112 ? 5.347 18.087 2.314 1.00 91.19 112 LYS A O 1
ATOM 835 N N . LEU A 1 113 ? 6.607 17.514 0.545 1.00 91.25 113 LEU A N 1
ATOM 836 C CA . LEU A 1 113 ? 5.513 17.386 -0.407 1.00 91.25 113 LEU A CA 1
ATOM 837 C C . LEU A 1 113 ? 5.082 15.917 -0.488 1.00 91.25 113 LEU A C 1
ATOM 839 O O . LEU A 1 113 ? 5.907 15.085 -0.866 1.00 91.25 113 LEU A O 1
ATOM 843 N N . PRO A 1 114 ? 3.814 15.584 -0.182 1.00 88.19 114 PRO A N 1
ATOM 844 C CA . PRO A 1 114 ? 3.308 14.237 -0.393 1.00 88.19 114 PRO A CA 1
ATOM 845 C C . PRO A 1 114 ? 3.152 14.006 -1.897 1.00 88.19 114 PRO A C 1
ATOM 847 O O . PRO A 1 114 ? 2.265 14.571 -2.540 1.00 88.19 114 PRO A O 1
ATOM 850 N N . VAL A 1 115 ? 4.036 13.195 -2.469 1.00 91.56 115 VAL A N 1
ATOM 851 C CA . VAL A 1 115 ? 3.989 12.820 -3.890 1.00 91.56 115 VAL A CA 1
ATOM 852 C C . VAL A 1 115 ? 3.673 11.341 -4.042 1.00 91.56 115 VAL A C 1
ATOM 854 O O . VAL A 1 115 ? 3.674 10.587 -3.078 1.00 91.56 115 VAL A O 1
ATOM 857 N N . SER A 1 116 ? 3.380 10.901 -5.261 1.00 91.44 116 SER A N 1
ATOM 858 C CA . SER A 1 116 ? 3.074 9.498 -5.523 1.00 91.44 116 SER A CA 1
ATOM 859 C C . SER A 1 116 ? 4.285 8.775 -6.101 1.00 91.44 116 SER A C 1
ATOM 861 O O . SER A 1 116 ? 4.711 9.064 -7.219 1.00 91.44 116 SER A O 1
ATOM 863 N N . ALA A 1 117 ? 4.793 7.783 -5.368 1.00 89.69 117 ALA A N 1
ATOM 864 C CA . ALA A 1 117 ? 5.902 6.950 -5.823 1.00 89.69 117 ALA A CA 1
ATOM 865 C C . ALA A 1 117 ? 5.584 6.172 -7.106 1.00 89.69 117 ALA A C 1
ATOM 867 O O . ALA A 1 117 ? 6.432 6.069 -7.993 1.00 89.69 117 ALA A O 1
ATOM 868 N N . THR A 1 118 ? 4.344 5.693 -7.247 1.00 90.88 118 THR A N 1
ATOM 869 C CA . THR A 1 118 ? 3.876 5.000 -8.453 1.00 90.88 118 THR A CA 1
ATOM 870 C C . THR A 1 118 ? 3.976 5.897 -9.684 1.00 90.88 118 THR A C 1
ATOM 872 O O . THR A 1 118 ? 4.494 5.464 -10.708 1.00 90.88 118 THR A O 1
ATOM 875 N N . HIS A 1 119 ? 3.547 7.159 -9.592 1.00 92.94 119 HIS A N 1
ATOM 876 C CA . HIS A 1 119 ? 3.681 8.102 -10.706 1.00 92.94 119 HIS A CA 1
ATOM 877 C C . HIS A 1 119 ? 5.150 8.374 -11.047 1.00 92.94 119 HIS A C 1
ATOM 879 O O . HIS A 1 119 ? 5.492 8.418 -12.227 1.00 92.94 119 HIS A O 1
ATOM 885 N N . SER A 1 120 ? 6.017 8.499 -10.036 1.00 93.62 120 SER A N 1
ATOM 886 C CA . SER A 1 120 ? 7.454 8.709 -10.239 1.00 93.62 120 SER A CA 1
ATOM 887 C C . SER A 1 120 ? 8.096 7.568 -11.035 1.00 93.62 120 SER A C 1
ATOM 889 O O . SER A 1 120 ? 8.744 7.833 -12.046 1.00 93.62 120 SER A O 1
ATOM 891 N N . ILE A 1 121 ? 7.866 6.305 -10.647 1.00 93.19 121 ILE A N 1
ATOM 892 C CA . ILE A 1 121 ? 8.471 5.152 -11.337 1.00 93.19 121 ILE A CA 1
ATOM 893 C C . ILE A 1 121 ? 7.853 4.879 -12.707 1.00 93.19 121 ILE A C 1
ATOM 895 O O . ILE A 1 121 ? 8.593 4.597 -13.650 1.00 93.19 121 ILE A O 1
ATOM 899 N N . VAL A 1 122 ? 6.531 5.031 -12.865 1.00 94.56 122 VAL A N 1
ATOM 900 C CA . VAL A 1 122 ? 5.883 4.931 -14.185 1.00 94.56 122 VAL A CA 1
ATOM 901 C C . VAL A 1 122 ? 6.415 6.017 -15.117 1.00 94.56 122 VAL A C 1
ATOM 903 O O . VAL A 1 122 ? 6.810 5.714 -16.240 1.00 94.56 122 VAL A O 1
ATOM 906 N N . GLY A 1 123 ? 6.482 7.265 -14.649 1.00 94.81 123 GLY A N 1
ATOM 907 C CA . GLY A 1 123 ? 6.984 8.393 -15.428 1.00 94.81 123 GLY A CA 1
ATOM 908 C C . GLY A 1 123 ? 8.444 8.220 -15.841 1.00 94.81 123 GLY A C 1
ATOM 909 O O . GLY A 1 123 ? 8.773 8.416 -17.008 1.00 94.81 123 GLY A O 1
ATOM 910 N N . ALA A 1 124 ? 9.308 7.783 -14.922 1.00 95.44 124 ALA A N 1
ATOM 911 C CA . ALA A 1 124 ? 10.715 7.530 -15.224 1.00 95.44 124 ALA A CA 1
ATOM 912 C C . ALA A 1 124 ? 10.896 6.368 -16.222 1.00 95.44 124 ALA A C 1
ATOM 914 O O . ALA A 1 124 ? 11.716 6.458 -17.136 1.00 95.44 124 ALA A O 1
ATOM 915 N N . THR A 1 125 ? 10.079 5.316 -16.096 1.00 94.62 125 THR A N 1
ATOM 916 C CA . THR A 1 125 ? 10.065 4.155 -17.004 1.00 94.62 125 THR A CA 1
ATOM 917 C C . THR A 1 125 ? 9.636 4.542 -18.422 1.00 94.62 125 THR A C 1
ATOM 919 O O . THR A 1 125 ? 10.292 4.192 -19.401 1.00 94.62 125 THR A O 1
ATOM 922 N N . ILE A 1 126 ? 8.560 5.324 -18.538 1.00 95.12 126 ILE A N 1
ATOM 923 C CA . ILE A 1 126 ? 8.103 5.898 -19.810 1.00 95.12 126 ILE A CA 1
ATOM 924 C C . ILE A 1 126 ? 9.185 6.800 -20.400 1.00 95.12 126 ILE A C 1
ATOM 926 O O . ILE A 1 126 ? 9.483 6.699 -21.586 1.00 95.12 126 ILE A O 1
ATOM 930 N N . GLY A 1 127 ? 9.790 7.654 -19.572 1.00 95.31 127 GLY A N 1
ATOM 931 C CA . GLY A 1 127 ? 10.805 8.613 -19.987 1.00 95.31 127 GLY A CA 1
ATOM 932 C C . GLY A 1 127 ? 11.988 7.948 -20.683 1.00 95.31 127 GLY A C 1
ATOM 933 O O . GLY A 1 127 ? 12.300 8.310 -21.816 1.00 95.31 127 GLY A O 1
ATOM 934 N N . PHE A 1 128 ? 12.613 6.943 -20.060 1.00 95.06 128 PHE A N 1
ATOM 935 C CA . PHE A 1 128 ? 13.740 6.266 -20.710 1.00 95.06 128 PHE A CA 1
ATOM 936 C C . PHE A 1 128 ? 13.291 5.484 -21.951 1.00 95.06 128 PHE A C 1
ATOM 938 O O . PHE A 1 128 ? 14.002 5.464 -22.953 1.00 95.06 128 PHE A O 1
ATOM 945 N N . SER A 1 129 ? 12.113 4.853 -21.914 1.00 94.44 129 SER A N 1
ATOM 946 C CA . SER A 1 129 ? 11.649 4.046 -23.042 1.00 94.44 129 SER A CA 1
ATOM 947 C C . SER A 1 129 ? 11.358 4.900 -24.275 1.00 94.44 129 SER A C 1
ATOM 949 O O . SER A 1 129 ? 11.756 4.523 -25.376 1.00 94.44 129 SER A O 1
ATOM 951 N N . LEU A 1 130 ? 10.778 6.093 -24.091 1.00 95.25 130 LEU A N 1
ATOM 952 C CA . LEU A 1 130 ? 10.611 7.079 -25.161 1.00 95.25 130 LEU A CA 1
ATOM 953 C C . LEU A 1 130 ? 11.955 7.509 -25.755 1.00 95.25 130 LEU A C 1
ATOM 955 O O . LEU A 1 130 ? 12.060 7.642 -26.971 1.00 95.25 130 LEU A O 1
ATOM 959 N N . VAL A 1 131 ? 12.981 7.699 -24.922 1.00 95.06 131 VAL A N 1
ATOM 960 C CA . VAL A 1 131 ? 14.324 8.077 -25.388 1.00 95.06 131 VAL A CA 1
ATOM 961 C C . VAL A 1 131 ? 14.977 6.949 -26.193 1.00 95.06 131 VAL A C 1
ATOM 963 O O . VAL A 1 131 ? 15.537 7.210 -27.253 1.00 95.06 131 VAL A O 1
ATOM 966 N N . CYS A 1 132 ? 14.897 5.701 -25.726 1.00 93.38 132 CYS A N 1
ATOM 967 C CA . CYS A 1 132 ? 15.581 4.573 -26.368 1.00 93.38 132 CYS A CA 1
ATOM 968 C C . CYS A 1 132 ? 14.825 3.999 -27.577 1.00 93.38 132 CYS A C 1
ATOM 970 O O . CYS A 1 132 ? 15.446 3.554 -28.538 1.00 93.38 132 CYS A O 1
ATOM 972 N N . ARG A 1 133 ? 13.490 3.930 -27.516 1.00 93.81 133 ARG A N 1
ATOM 973 C CA . ARG A 1 133 ? 12.658 3.176 -28.475 1.00 93.81 133 ARG A CA 1
ATOM 974 C C . ARG A 1 133 ? 11.445 3.951 -28.991 1.00 93.81 133 ARG A C 1
ATOM 976 O O . ARG A 1 133 ? 10.674 3.402 -29.779 1.00 93.81 133 ARG A O 1
ATOM 983 N N . GLY A 1 134 ? 11.275 5.209 -28.584 1.00 91.69 134 GLY A N 1
ATOM 984 C CA . GLY A 1 134 ? 10.144 6.033 -28.999 1.00 91.69 134 GLY A CA 1
ATOM 985 C C . GLY A 1 134 ? 8.799 5.449 -28.568 1.00 91.69 134 GLY A C 1
ATOM 986 O O . GLY A 1 134 ? 8.664 4.807 -27.527 1.00 91.69 134 GLY A O 1
ATOM 987 N N . ASP A 1 135 ? 7.787 5.656 -29.401 1.00 90.88 135 ASP A N 1
ATOM 988 C CA . ASP A 1 135 ? 6.416 5.183 -29.203 1.00 90.88 135 ASP A CA 1
ATOM 989 C C . ASP A 1 135 ? 6.296 3.652 -29.128 1.00 90.88 135 ASP A C 1
ATOM 991 O O . ASP A 1 135 ? 5.423 3.138 -28.423 1.00 90.88 135 ASP A O 1
ATOM 995 N N . LYS A 1 136 ? 7.187 2.926 -29.814 1.00 90.06 136 LYS A N 1
ATOM 996 C CA . LYS A 1 136 ? 7.190 1.455 -29.897 1.00 90.06 136 LYS A CA 1
ATOM 997 C C . LYS A 1 136 ? 7.645 0.763 -28.613 1.00 90.06 136 LYS A C 1
ATOM 999 O O . LYS A 1 136 ? 7.343 -0.413 -28.428 1.00 90.06 136 LYS A O 1
ATOM 1004 N N . GLY A 1 137 ? 8.352 1.470 -27.730 1.00 89.06 137 GLY A N 1
ATOM 1005 C CA . GLY A 1 137 ? 8.818 0.932 -26.448 1.00 89.06 137 GLY A CA 1
ATOM 1006 C C . GLY A 1 137 ? 7.719 0.784 -25.391 1.00 89.06 137 GLY A C 1
ATOM 1007 O O . GLY A 1 137 ? 7.916 0.095 -24.389 1.00 89.06 137 GLY A O 1
ATOM 1008 N N . ILE A 1 138 ? 6.546 1.389 -25.614 1.00 93.94 138 ILE A N 1
ATOM 1009 C CA . ILE A 1 138 ? 5.496 1.534 -24.602 1.00 93.94 138 ILE A CA 1
ATOM 1010 C C . ILE A 1 138 ? 4.245 0.748 -24.975 1.00 93.94 138 ILE A C 1
ATOM 1012 O O . ILE A 1 138 ? 3.729 0.804 -26.092 1.00 93.94 138 ILE A O 1
ATOM 1016 N N . ASN A 1 139 ? 3.682 0.062 -23.985 1.00 93.94 139 ASN A N 1
ATOM 1017 C CA . ASN A 1 139 ? 2.354 -0.513 -24.086 1.00 93.94 139 ASN A CA 1
ATOM 1018 C C . ASN A 1 139 ? 1.284 0.534 -23.733 1.00 93.94 139 ASN A C 1
ATOM 1020 O O . ASN A 1 139 ? 0.822 0.630 -22.594 1.00 93.94 139 ASN A O 1
ATOM 1024 N N . TRP A 1 140 ? 0.859 1.309 -24.733 1.00 93.38 140 TRP A N 1
ATOM 1025 C CA . TRP A 1 140 ? -0.125 2.388 -24.571 1.00 93.38 140 TRP A CA 1
ATOM 1026 C C . TRP A 1 140 ? -1.469 1.926 -24.006 1.00 93.38 140 TRP A C 1
ATOM 1028 O O . TRP A 1 140 ? -2.117 2.669 -23.269 1.00 93.38 140 TRP A O 1
ATOM 1038 N N . LYS A 1 141 ? -1.881 0.686 -24.297 1.00 94.00 141 LYS A N 1
ATOM 1039 C CA . LYS A 1 141 ? -3.117 0.116 -23.751 1.00 94.00 141 LYS A CA 1
ATOM 1040 C C . LYS A 1 141 ? -3.009 -0.075 -22.239 1.00 94.00 141 LYS A C 1
ATOM 1042 O O . LYS A 1 141 ? -3.914 0.320 -21.508 1.00 94.00 141 LYS A O 1
ATOM 1047 N N . VAL A 1 142 ? -1.906 -0.660 -21.768 1.00 92.06 142 VAL A N 1
ATOM 1048 C CA . VAL A 1 142 ? -1.658 -0.846 -20.330 1.00 92.06 142 VAL A CA 1
ATOM 1049 C C . VAL A 1 142 ? -1.466 0.496 -19.636 1.00 92.06 142 VAL A C 1
ATOM 1051 O O . VAL A 1 142 ? -2.077 0.725 -18.594 1.00 92.06 142 VAL A O 1
ATOM 1054 N N . LEU A 1 143 ? -0.712 1.414 -20.243 1.00 93.81 143 LEU A N 1
ATOM 1055 C CA . LEU A 1 143 ? -0.542 2.762 -19.712 1.00 93.81 143 LEU A CA 1
ATOM 1056 C C . LEU A 1 143 ? -1.886 3.491 -19.563 1.00 93.81 143 LEU A C 1
ATOM 1058 O O . LEU A 1 143 ? -2.156 4.051 -18.505 1.00 93.81 143 LEU A O 1
ATOM 1062 N N . GLY A 1 144 ? -2.764 3.427 -20.567 1.00 94.50 144 GLY A N 1
ATOM 1063 C CA . GLY A 1 144 ? -4.104 4.015 -20.495 1.00 94.50 144 GLY A CA 1
ATOM 1064 C C . GLY A 1 144 ? -4.954 3.438 -19.358 1.00 94.50 144 GLY A C 1
ATOM 1065 O O . GLY A 1 144 ? -5.632 4.191 -18.659 1.00 94.50 144 GLY A O 1
ATOM 1066 N N . MET A 1 145 ? -4.877 2.124 -19.111 1.00 94.06 145 MET A N 1
ATOM 1067 C CA . MET A 1 145 ? -5.555 1.493 -17.968 1.00 94.06 145 MET A CA 1
ATOM 1068 C C . MET A 1 145 ? -4.989 1.972 -16.623 1.00 94.06 145 MET A C 1
ATOM 1070 O O . MET A 1 145 ? -5.758 2.251 -15.704 1.00 94.06 145 MET A O 1
ATOM 1074 N N . ILE A 1 146 ? -3.664 2.112 -16.513 1.00 93.31 146 ILE A N 1
ATOM 1075 C CA . ILE A 1 146 ? -3.000 2.632 -15.309 1.00 93.31 146 ILE A CA 1
ATOM 1076 C C . ILE A 1 146 ? -3.425 4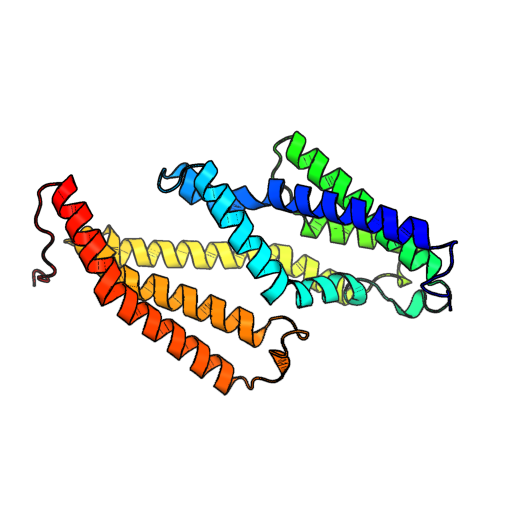.081 -15.054 1.00 93.31 146 ILE A C 1
ATOM 1078 O O . ILE A 1 146 ? -3.872 4.395 -13.952 1.00 93.31 146 ILE A O 1
ATOM 1082 N N . VAL A 1 147 ? -3.370 4.940 -16.072 1.00 94.62 147 VAL A N 1
ATOM 1083 C CA . VAL A 1 147 ? -3.803 6.341 -15.968 1.00 94.62 147 VAL A CA 1
ATOM 1084 C C . VAL A 1 147 ? -5.275 6.422 -15.570 1.00 94.62 147 VAL A C 1
ATOM 1086 O O . VAL A 1 147 ? -5.619 7.160 -14.653 1.00 94.62 147 VAL A O 1
ATOM 1089 N N . GLY A 1 148 ? -6.145 5.614 -16.184 1.00 95.62 148 GLY A N 1
ATOM 1090 C CA . GLY A 1 148 ? -7.551 5.523 -15.785 1.00 95.62 148 GLY A CA 1
ATOM 1091 C C . GLY A 1 148 ? -7.717 5.133 -14.310 1.00 95.62 148 GLY A C 1
ATOM 1092 O O . GLY A 1 148 ? -8.513 5.743 -13.591 1.00 95.62 148 GLY A O 1
ATOM 1093 N N . SER A 1 149 ? -6.914 4.181 -13.821 1.00 93.94 149 SER A N 1
ATOM 1094 C CA . SER A 1 149 ? -6.940 3.752 -12.416 1.00 93.94 149 SER A CA 1
ATOM 1095 C C . SER A 1 149 ? -6.567 4.867 -11.431 1.00 93.94 149 SER A C 1
ATOM 1097 O O . SER A 1 149 ? -7.093 4.879 -10.316 1.00 93.94 149 SER A O 1
ATOM 1099 N N . TRP A 1 150 ? -5.735 5.836 -11.830 1.00 94.12 150 TRP A N 1
ATOM 1100 C CA . TRP A 1 150 ? -5.340 6.961 -10.975 1.00 94.12 150 TRP A CA 1
ATOM 1101 C C . TRP A 1 150 ? -6.499 7.908 -10.662 1.00 94.12 150 TRP A C 1
ATOM 1103 O O . TRP A 1 150 ? -6.506 8.516 -9.597 1.00 94.12 150 TRP A O 1
ATOM 1113 N N . PHE A 1 151 ? -7.499 7.998 -11.543 1.00 95.19 151 PHE A N 1
ATOM 1114 C CA . PHE A 1 151 ? -8.713 8.787 -11.303 1.00 95.19 151 PHE A CA 1
ATOM 1115 C C . PHE A 1 151 ? -9.801 7.970 -10.612 1.00 95.19 151 PHE A C 1
ATOM 1117 O O . PHE A 1 151 ? -10.472 8.451 -9.698 1.00 95.19 151 PHE A O 1
ATOM 1124 N N . VAL A 1 152 ? -9.966 6.714 -11.031 1.00 96.00 152 VAL A N 1
ATOM 1125 C CA . VAL A 1 152 ? -11.001 5.829 -10.487 1.00 96.00 152 VAL A CA 1
ATOM 1126 C C . VAL A 1 152 ? -10.720 5.485 -9.021 1.00 96.00 152 VAL A C 1
ATOM 1128 O O . VAL A 1 152 ? -11.649 5.477 -8.216 1.00 96.00 152 VAL A O 1
ATOM 1131 N N . SER A 1 153 ? -9.460 5.254 -8.637 1.00 94.06 153 SER A N 1
ATOM 1132 C CA . SER A 1 153 ? -9.130 4.802 -7.276 1.00 94.06 153 SER A CA 1
ATOM 1133 C C . SER A 1 153 ? -9.455 5.840 -6.189 1.00 94.06 153 SER A C 1
ATOM 1135 O O . SER A 1 153 ? -10.129 5.465 -5.228 1.00 94.06 153 SER A O 1
ATOM 1137 N N . PRO A 1 154 ? -9.074 7.132 -6.311 1.00 94.38 154 PRO A N 1
ATOM 1138 C CA . PRO A 1 154 ? -9.472 8.161 -5.347 1.00 94.38 154 PRO A CA 1
ATOM 1139 C C . PRO A 1 154 ? -10.984 8.404 -5.306 1.00 94.38 154 PRO A C 1
ATOM 1141 O O . PRO A 1 154 ? -11.544 8.653 -4.241 1.00 94.38 154 PRO A O 1
ATOM 1144 N N . LEU A 1 155 ? -11.663 8.316 -6.455 1.00 97.25 155 LEU A N 1
ATOM 1145 C CA . LEU A 1 155 ? -13.114 8.478 -6.514 1.00 97.25 155 LEU A CA 1
ATOM 1146 C C . LEU A 1 155 ? -13.821 7.358 -5.740 1.00 97.25 155 LEU A C 1
ATOM 1148 O O . LEU A 1 155 ? -14.657 7.629 -4.878 1.00 97.25 155 LEU A O 1
ATOM 1152 N N . LEU A 1 156 ? -13.460 6.101 -6.015 1.00 96.62 156 LEU A N 1
ATOM 1153 C CA . LEU A 1 156 ? -14.032 4.946 -5.325 1.00 96.62 156 LEU A CA 1
ATOM 1154 C C . LEU A 1 156 ? -13.684 4.944 -3.834 1.00 96.62 156 LEU A C 1
ATOM 1156 O O .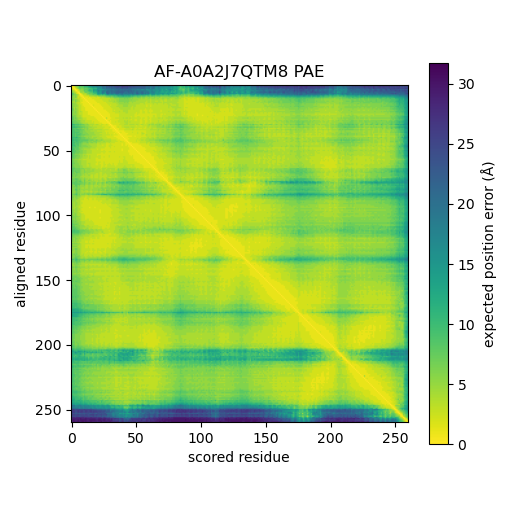 LEU A 1 156 ? -14.563 4.680 -3.013 1.00 96.62 156 LEU A O 1
ATOM 1160 N N . SER A 1 157 ? -12.445 5.284 -3.463 1.00 95.44 157 SER A N 1
ATOM 1161 C CA . SER A 1 157 ? -12.056 5.375 -2.052 1.00 95.44 157 SER A CA 1
ATOM 1162 C C . SER A 1 157 ? -12.830 6.476 -1.323 1.00 95.44 157 SER A C 1
ATOM 1164 O O . SER A 1 157 ? -13.286 6.252 -0.201 1.00 95.44 157 SER A O 1
ATOM 1166 N N . GLY A 1 158 ? -13.078 7.617 -1.974 1.00 97.38 158 GLY A N 1
ATOM 1167 C CA . GLY A 1 158 ? -13.926 8.688 -1.455 1.00 97.38 158 GLY A CA 1
ATOM 1168 C C . GLY A 1 158 ? -15.368 8.234 -1.218 1.00 97.38 158 GLY A C 1
ATOM 1169 O O . GLY A 1 158 ? -15.902 8.427 -0.125 1.00 97.38 158 GLY A O 1
ATOM 1170 N N . VAL A 1 159 ? -15.981 7.565 -2.199 1.00 97.88 159 VAL A N 1
ATOM 1171 C CA . VAL A 1 159 ? -17.352 7.034 -2.082 1.00 97.88 159 VAL A CA 1
ATOM 1172 C C . VAL A 1 159 ? -17.461 6.012 -0.949 1.00 97.88 159 VAL A C 1
ATOM 1174 O O . VAL A 1 159 ? -18.379 6.100 -0.127 1.00 97.88 159 VAL A O 1
ATOM 1177 N N . ILE A 1 160 ? -16.521 5.067 -0.863 1.00 96.56 160 ILE A N 1
ATOM 1178 C CA . ILE A 1 160 ? -16.499 4.049 0.196 1.00 96.56 160 ILE A CA 1
ATOM 1179 C C . ILE A 1 160 ? -16.282 4.704 1.564 1.00 96.56 160 ILE A C 1
ATOM 1181 O O . ILE A 1 160 ? -16.996 4.376 2.509 1.00 96.56 160 ILE A O 1
ATOM 1185 N N . SER A 1 161 ? -15.355 5.659 1.673 1.00 96.50 161 SER A N 1
ATOM 1186 C CA . SER A 1 161 ? -15.053 6.364 2.923 1.00 96.50 161 SER A CA 1
ATOM 1187 C C . SER A 1 161 ? -16.262 7.146 3.444 1.00 96.50 161 SER A C 1
ATOM 1189 O O . SER A 1 161 ? -16.645 6.994 4.605 1.00 96.50 161 SER A O 1
ATOM 1191 N N . VAL A 1 162 ? -16.943 7.904 2.574 1.00 97.94 162 VAL A N 1
ATOM 1192 C CA . VAL A 1 162 ? -18.179 8.621 2.932 1.00 97.94 162 VAL A CA 1
ATOM 1193 C C . VAL A 1 162 ? -19.276 7.644 3.344 1.00 97.94 162 VAL A C 1
ATOM 1195 O O . VAL A 1 162 ? -19.920 7.843 4.373 1.00 97.94 162 VAL A O 1
ATOM 1198 N N . SER A 1 163 ? -19.470 6.563 2.588 1.00 97.06 163 SER A N 1
ATOM 1199 C CA . SER A 1 163 ? -20.485 5.550 2.900 1.00 97.06 163 SER A CA 1
ATOM 1200 C C . SER A 1 163 ? -20.231 4.904 4.262 1.00 97.06 163 SER A C 1
ATOM 1202 O O . SER A 1 163 ? -21.137 4.826 5.094 1.00 97.06 163 SER A O 1
ATOM 1204 N N . LEU A 1 164 ? -18.984 4.512 4.533 1.00 95.88 164 LEU A N 1
ATOM 1205 C CA . LEU A 1 164 ? -18.576 3.926 5.805 1.00 95.88 164 LEU A CA 1
ATOM 1206 C C . LEU A 1 164 ? -18.754 4.912 6.963 1.00 95.88 164 LEU A C 1
ATOM 1208 O O . LEU A 1 164 ? -19.283 4.544 8.013 1.00 95.88 164 LEU A O 1
ATOM 1212 N N . TYR A 1 165 ? -18.383 6.178 6.761 1.00 96.56 165 TYR A N 1
ATOM 1213 C CA . TYR A 1 165 ? -18.595 7.233 7.746 1.00 96.56 165 TYR A CA 1
ATOM 1214 C C . TYR A 1 165 ? -20.082 7.430 8.061 1.00 96.56 165 TYR A C 1
ATOM 1216 O O . TYR A 1 165 ? -20.447 7.521 9.232 1.00 96.56 165 TYR A O 1
ATOM 1224 N N . LEU A 1 166 ? -20.958 7.449 7.052 1.00 97.25 166 LEU A N 1
ATOM 1225 C CA . LEU A 1 166 ? -22.405 7.574 7.258 1.00 97.25 166 LEU A CA 1
ATOM 1226 C C . LEU A 1 166 ? -22.977 6.380 8.033 1.00 97.25 166 LEU A C 1
ATOM 1228 O O . LEU A 1 166 ? -23.816 6.575 8.916 1.00 97.25 166 LEU A O 1
ATOM 1232 N N . VAL A 1 167 ? -22.496 5.164 7.757 1.00 95.31 167 VAL A N 1
ATOM 1233 C CA . VAL A 1 167 ? -22.867 3.953 8.506 1.00 95.31 167 VAL A CA 1
ATOM 1234 C C . VAL A 1 167 ? -22.418 4.057 9.964 1.00 95.31 167 VAL A C 1
ATOM 1236 O O . VAL A 1 167 ? -23.239 3.877 10.863 1.00 95.31 167 VAL A O 1
ATOM 1239 N N . ILE A 1 168 ? -21.157 4.418 10.220 1.00 95.69 168 ILE A N 1
ATOM 1240 C CA . ILE A 1 168 ? -20.627 4.617 11.580 1.00 95.69 168 ILE A CA 1
ATOM 1241 C C . ILE A 1 168 ? -21.414 5.710 12.308 1.00 95.69 168 ILE A C 1
ATOM 1243 O O . ILE A 1 168 ? -21.835 5.526 13.451 1.00 95.69 168 ILE A O 1
ATOM 1247 N N . ARG A 1 169 ? -21.673 6.838 11.642 1.00 95.94 169 ARG A N 1
ATOM 1248 C CA . ARG A 1 169 ? -22.422 7.954 12.219 1.00 95.94 169 ARG A CA 1
ATOM 1249 C C . ARG A 1 169 ? -23.828 7.527 12.625 1.00 95.94 169 ARG A C 1
ATOM 1251 O O . ARG A 1 169 ? -24.263 7.840 13.728 1.00 95.94 169 ARG A O 1
ATOM 1258 N N . ARG A 1 170 ? -24.529 6.796 11.757 1.00 94.81 170 ARG A N 1
ATOM 1259 C CA . ARG A 1 170 ? -25.912 6.374 12.001 1.00 94.81 170 ARG A CA 1
ATOM 1260 C C . ARG A 1 170 ? -26.022 5.259 13.039 1.00 94.81 170 ARG A C 1
ATOM 1262 O O . ARG A 1 170 ? -26.930 5.311 13.860 1.00 94.81 170 ARG A O 1
ATOM 1269 N N . LEU A 1 171 ? -25.144 4.257 12.987 1.00 93.25 171 LEU A N 1
ATOM 1270 C CA . LEU A 1 171 ? -25.255 3.050 13.816 1.00 93.25 171 LEU A CA 1
ATOM 1271 C C . LEU A 1 171 ? -24.528 3.150 15.161 1.00 93.25 171 LEU A C 1
ATOM 1273 O O . LEU A 1 171 ? -24.903 2.447 16.099 1.00 93.25 171 LEU A O 1
ATOM 1277 N N . ILE A 1 172 ? -23.487 3.982 15.250 1.00 94.50 172 ILE A N 1
ATOM 1278 C CA . ILE A 1 172 ? -22.624 4.079 16.434 1.00 94.50 172 ILE A CA 1
ATOM 1279 C C . ILE A 1 172 ? -22.740 5.465 17.061 1.00 94.50 172 ILE A C 1
ATOM 1281 O O . ILE A 1 172 ? -23.153 5.567 18.210 1.00 94.50 172 ILE A O 1
ATOM 1285 N N . LEU A 1 173 ? -22.416 6.533 16.324 1.00 93.56 173 LEU A N 1
ATOM 1286 C CA . LEU A 1 173 ? -22.297 7.871 16.927 1.00 93.56 173 LEU A CA 1
ATOM 1287 C C . LEU A 1 173 ? -23.643 8.469 17.358 1.00 93.56 173 LEU A C 1
ATOM 1289 O O . LEU A 1 173 ? -23.703 9.128 18.388 1.00 93.56 173 LEU A O 1
ATOM 1293 N N . ASN A 1 174 ? -24.712 8.227 16.597 1.00 93.38 174 ASN A N 1
ATOM 1294 C CA . ASN A 1 174 ? -26.061 8.714 16.905 1.00 93.38 174 ASN A CA 1
ATOM 1295 C C . ASN A 1 174 ? -26.889 7.729 17.756 1.00 93.38 174 ASN A C 1
ATOM 1297 O O . ASN A 1 174 ? -28.095 7.920 17.909 1.00 93.38 174 ASN A O 1
ATOM 1301 N N . ALA A 1 175 ? -26.289 6.645 18.253 1.00 91.44 175 ALA A N 1
ATOM 1302 C CA . ALA A 1 175 ? -26.993 5.695 19.106 1.00 91.44 175 ALA A CA 1
ATOM 1303 C C . ALA A 1 175 ? -27.237 6.269 20.512 1.00 91.44 175 ALA A C 1
ATOM 1305 O O . ALA A 1 175 ? -26.533 7.173 20.952 1.00 91.44 175 ALA A O 1
ATOM 1306 N N . SER A 1 176 ? -28.207 5.704 21.236 1.00 87.62 176 SER A N 1
ATOM 1307 C CA . SER A 1 176 ? -28.499 6.075 22.629 1.00 87.62 176 SER A CA 1
ATOM 1308 C C . SER A 1 176 ? -27.308 5.851 23.569 1.00 87.62 176 SER A C 1
ATOM 1310 O O . SER A 1 176 ? -27.060 6.677 24.440 1.00 87.62 176 SER A O 1
ATOM 1312 N N . ASP A 1 177 ? -26.546 4.773 23.352 1.00 88.31 177 ASP A N 1
ATOM 1313 C CA . ASP A 1 177 ? -25.249 4.523 23.991 1.00 88.31 177 ASP A CA 1
ATOM 1314 C C . ASP A 1 177 ? -24.161 4.284 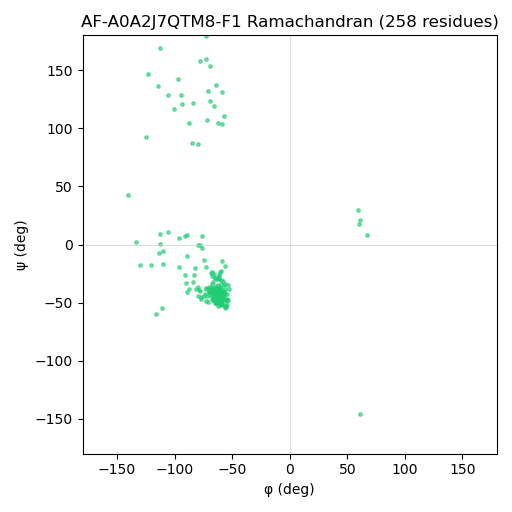22.920 1.00 88.31 177 ASP A C 1
ATOM 1316 O O . ASP A 1 177 ? -23.964 3.150 22.452 1.00 88.31 177 ASP A O 1
ATOM 1320 N N . PRO A 1 178 ? -23.446 5.347 22.503 1.00 88.62 178 PRO A N 1
ATOM 1321 C CA . PRO A 1 178 ? -22.382 5.251 21.508 1.00 88.62 178 PRO A CA 1
ATOM 1322 C C . PRO A 1 178 ? -21.182 4.418 21.966 1.00 88.62 178 PRO A C 1
ATOM 1324 O O . PRO A 1 178 ? -20.510 3.808 21.133 1.00 88.62 178 PRO A O 1
ATOM 1327 N N . ILE A 1 179 ? -20.901 4.367 23.273 1.00 88.69 179 ILE A N 1
ATOM 1328 C CA . ILE A 1 179 ? -19.750 3.632 23.816 1.00 88.69 179 ILE A CA 1
ATOM 1329 C C . ILE A 1 179 ? -20.026 2.132 23.730 1.00 88.69 179 ILE A C 1
ATOM 1331 O O . ILE A 1 179 ? -19.198 1.384 23.202 1.00 88.69 179 ILE A O 1
ATOM 1335 N N . ALA A 1 180 ? -21.206 1.693 24.177 1.00 89.25 180 ALA A N 1
ATOM 1336 C CA . ALA A 1 180 ? -21.613 0.300 24.057 1.00 89.25 180 ALA A CA 1
ATOM 1337 C C . ALA A 1 180 ? -21.676 -0.134 22.586 1.00 89.25 180 ALA A C 1
ATOM 1339 O O . ALA A 1 180 ? -21.099 -1.161 22.225 1.00 89.25 180 ALA A O 1
ATOM 1340 N N . ARG A 1 181 ? -22.301 0.662 21.703 1.00 91.38 181 ARG A N 1
ATOM 1341 C CA . ARG A 1 181 ? -22.349 0.355 20.260 1.00 91.38 181 ARG A CA 1
ATOM 1342 C C . ARG A 1 181 ? -20.966 0.334 19.616 1.00 91.38 181 ARG A C 1
ATOM 1344 O O . ARG A 1 181 ? -20.710 -0.539 18.789 1.00 91.38 181 ARG A O 1
ATOM 1351 N N . GLY A 1 182 ? -20.069 1.227 20.028 1.00 92.31 182 GLY A N 1
ATOM 1352 C CA . GLY A 1 182 ? -18.675 1.234 19.595 1.00 92.31 182 GLY A CA 1
ATOM 1353 C C . GLY A 1 182 ? -17.978 -0.080 19.941 1.00 92.31 182 GLY A C 1
ATOM 1354 O O . GLY A 1 182 ? -17.457 -0.747 19.050 1.00 92.31 182 GLY A O 1
ATOM 1355 N N . LEU A 1 183 ? -18.051 -0.511 21.203 1.00 92.50 183 LEU A N 1
ATOM 1356 C CA . LEU A 1 183 ? -17.473 -1.781 21.655 1.00 92.50 183 LEU A CA 1
ATOM 1357 C C . LEU A 1 183 ? -18.071 -2.999 20.932 1.00 92.50 183 LEU A C 1
ATOM 1359 O O . LEU A 1 183 ? -17.324 -3.877 20.506 1.00 92.50 183 LEU A O 1
ATOM 1363 N N . LEU A 1 184 ? -19.393 -3.032 20.734 1.00 92.00 184 LEU A N 1
ATOM 1364 C CA . LEU A 1 184 ? -20.078 -4.108 20.003 1.00 92.00 184 LEU A CA 1
ATOM 1365 C C . LEU A 1 184 ? -19.701 -4.155 18.514 1.00 92.00 184 LEU A C 1
ATOM 1367 O O . LEU A 1 184 ? -19.793 -5.210 17.892 1.00 92.00 184 LEU A O 1
ATOM 1371 N N . SER A 1 185 ? -19.278 -3.028 17.937 1.00 94.06 185 SER A N 1
ATOM 1372 C CA . SER A 1 185 ? -18.865 -2.949 16.533 1.00 94.06 185 SER A CA 1
ATOM 1373 C C . SER A 1 185 ? -17.421 -3.404 16.285 1.00 94.06 185 SER A C 1
ATOM 1375 O O . SER A 1 185 ? -17.096 -3.791 15.161 1.00 94.06 185 SER A O 1
ATOM 1377 N N . LEU A 1 186 ? -16.560 -3.419 17.316 1.00 94.31 186 LEU A N 1
ATOM 1378 C CA . LEU A 1 186 ? -15.141 -3.782 17.188 1.00 94.31 186 LEU A CA 1
ATOM 1379 C C . LEU A 1 186 ? -14.910 -5.159 16.543 1.00 94.31 186 LEU A C 1
ATOM 1381 O O . LEU A 1 186 ? -14.117 -5.218 15.602 1.00 94.31 186 LEU A O 1
ATOM 1385 N N . PRO A 1 187 ? -15.583 -6.254 16.963 1.00 96.19 187 PRO A N 1
ATOM 1386 C CA . PRO A 1 187 ? -15.404 -7.556 16.324 1.00 96.19 187 PRO A CA 1
ATOM 1387 C C . PRO A 1 187 ? -15.676 -7.505 14.827 1.00 96.19 187 PRO A C 1
ATOM 1389 O O . PRO A 1 187 ? -14.902 -8.053 14.054 1.00 96.19 187 PRO A O 1
ATOM 1392 N N . ILE A 1 188 ? -16.740 -6.808 14.417 1.00 95.50 188 ILE A N 1
ATOM 1393 C CA . ILE A 1 188 ? -17.162 -6.721 13.018 1.00 95.50 188 ILE A CA 1
ATOM 1394 C C . ILE A 1 188 ? -16.097 -5.994 12.192 1.00 95.50 188 ILE A C 1
ATOM 1396 O O . ILE A 1 188 ? -15.651 -6.525 11.178 1.00 95.50 188 ILE A O 1
ATOM 1400 N N . PHE A 1 189 ? -15.633 -4.822 12.641 1.00 94.88 189 PHE A N 1
ATOM 1401 C CA . PHE A 1 189 ? -14.608 -4.064 11.917 1.00 94.88 189 PHE A CA 1
ATOM 1402 C C . PHE A 1 189 ? -13.286 -4.822 11.804 1.00 94.88 189 PHE A C 1
ATOM 1404 O O . PHE A 1 189 ? -12.723 -4.908 10.712 1.00 94.88 189 PHE A O 1
ATOM 1411 N N . TYR A 1 190 ? -12.801 -5.409 12.900 1.00 96.12 190 TYR A N 1
ATOM 1412 C CA . TYR A 1 190 ? -11.567 -6.195 12.879 1.00 96.12 190 TYR A CA 1
ATOM 1413 C C . TYR A 1 190 ? -11.715 -7.453 12.016 1.00 96.12 190 TYR A C 1
ATOM 1415 O O . TYR A 1 190 ? -10.838 -7.742 11.207 1.00 96.12 190 TYR A O 1
ATOM 1423 N N . GLY A 1 191 ? -12.839 -8.164 12.134 1.00 97.50 191 GLY A N 1
ATOM 1424 C CA . GLY A 1 191 ? -13.128 -9.364 11.351 1.00 97.50 191 GLY A CA 1
ATOM 1425 C C . GLY A 1 191 ? -13.166 -9.097 9.851 1.00 97.50 191 GLY A C 1
ATOM 1426 O O . GLY A 1 191 ? -12.494 -9.794 9.097 1.00 97.50 191 GLY A O 1
ATOM 1427 N N . ILE A 1 192 ? -13.883 -8.052 9.421 1.00 96.50 192 ILE A N 1
ATOM 1428 C CA . ILE A 1 192 ? -13.936 -7.633 8.011 1.00 96.50 192 ILE A CA 1
ATOM 1429 C C . ILE A 1 192 ? -12.550 -7.198 7.522 1.00 96.50 192 ILE A C 1
ATOM 1431 O O . ILE A 1 192 ? -12.142 -7.573 6.426 1.00 96.50 192 ILE A O 1
ATOM 1435 N N . THR A 1 193 ? -11.799 -6.449 8.332 1.00 96.00 193 THR A N 1
ATOM 1436 C CA . THR A 1 193 ? -10.452 -5.987 7.956 1.00 96.00 193 THR A CA 1
ATOM 1437 C C . THR A 1 193 ? -9.503 -7.165 7.732 1.00 96.00 193 THR A C 1
ATOM 1439 O O . THR A 1 193 ? -8.822 -7.231 6.710 1.00 96.00 193 THR A O 1
ATOM 1442 N N . ILE A 1 194 ? -9.487 -8.132 8.654 1.00 96.88 194 ILE A N 1
ATOM 1443 C CA . ILE A 1 194 ? -8.670 -9.341 8.519 1.00 96.88 194 ILE A CA 1
ATOM 1444 C C . ILE A 1 194 ? -9.154 -10.212 7.360 1.00 96.88 194 ILE A C 1
ATOM 1446 O O . ILE A 1 194 ? -8.323 -10.704 6.604 1.00 96.88 194 ILE A O 1
ATOM 1450 N N . PHE A 1 195 ? -10.466 -10.349 7.164 1.00 96.88 195 PHE A N 1
ATOM 1451 C CA . PHE A 1 195 ? -11.024 -11.047 6.007 1.00 96.88 195 PHE A CA 1
ATOM 1452 C C . PHE A 1 195 ? -10.492 -10.464 4.690 1.00 96.88 195 PHE A C 1
ATOM 1454 O O . PHE A 1 195 ? -9.961 -11.211 3.870 1.00 96.88 195 PHE A O 1
ATOM 1461 N N . ILE A 1 196 ? -10.582 -9.140 4.506 1.00 95.31 196 ILE A N 1
ATOM 1462 C CA . ILE A 1 196 ? -10.123 -8.455 3.287 1.00 95.31 196 ILE A CA 1
ATOM 1463 C C . ILE A 1 196 ? -8.612 -8.629 3.108 1.00 95.31 196 ILE A C 1
ATOM 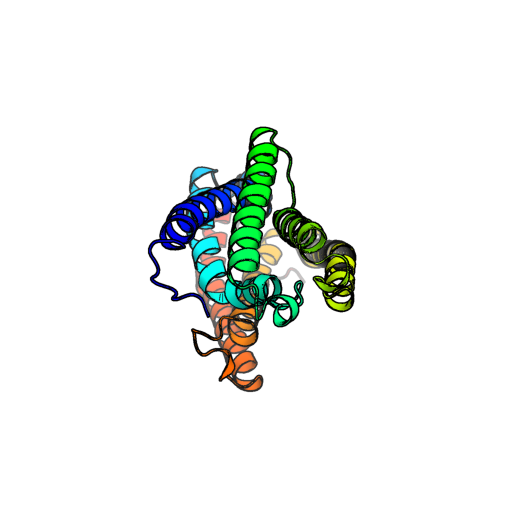1465 O O . ILE A 1 196 ? -8.165 -8.968 2.012 1.00 95.31 196 ILE A O 1
ATOM 1469 N N . ASN A 1 197 ? -7.822 -8.450 4.170 1.00 93.88 197 ASN A N 1
ATOM 1470 C CA . ASN A 1 197 ? -6.369 -8.607 4.100 1.00 93.88 197 ASN A CA 1
ATOM 1471 C C . ASN A 1 197 ? -5.968 -10.037 3.723 1.00 93.88 197 ASN A C 1
ATOM 1473 O O . ASN A 1 197 ? -5.182 -10.221 2.798 1.00 93.88 197 ASN A O 1
ATOM 1477 N N . VAL A 1 198 ? -6.535 -11.052 4.384 1.00 93.81 198 VAL A N 1
ATOM 1478 C CA . VAL A 1 198 ? -6.250 -12.463 4.078 1.00 93.81 198 VAL A CA 1
ATOM 1479 C C . VAL A 1 198 ? -6.709 -12.806 2.666 1.00 93.81 198 VAL A C 1
ATOM 1481 O O . VAL A 1 198 ? -5.952 -13.415 1.919 1.00 93.81 198 VAL A O 1
ATOM 1484 N N . PHE A 1 199 ? -7.911 -12.376 2.268 1.00 94.38 199 PHE A N 1
ATOM 1485 C CA . PHE A 1 199 ? -8.411 -12.599 0.912 1.00 94.38 199 PHE A CA 1
ATOM 1486 C C . PHE A 1 199 ? -7.460 -12.012 -0.128 1.00 94.38 199 PHE A C 1
ATOM 1488 O O . PHE A 1 199 ? -7.093 -12.699 -1.073 1.00 94.38 199 PHE A O 1
ATOM 1495 N N . THR A 1 200 ? -7.007 -10.778 0.080 1.00 91.88 200 THR A N 1
ATOM 1496 C CA . THR A 1 200 ? -6.101 -10.099 -0.850 1.00 91.88 200 THR A CA 1
ATOM 1497 C C . THR A 1 200 ? -4.740 -10.796 -0.893 1.00 91.88 200 THR A C 1
ATOM 1499 O O . THR A 1 200 ? -4.247 -11.088 -1.973 1.00 91.88 200 THR A O 1
ATOM 1502 N N . ILE A 1 201 ? -4.154 -11.142 0.259 1.00 91.12 201 ILE A N 1
ATOM 1503 C CA . ILE A 1 201 ? -2.860 -11.846 0.339 1.00 91.12 201 ILE A CA 1
ATOM 1504 C C . ILE A 1 201 ? -2.915 -13.212 -0.343 1.00 91.12 201 ILE A C 1
ATOM 1506 O O . ILE A 1 201 ? -1.988 -13.584 -1.050 1.00 91.12 201 ILE A O 1
ATOM 1510 N N . VAL A 1 202 ? -3.984 -13.973 -0.142 1.00 90.50 202 VAL A N 1
ATOM 1511 C CA . VAL A 1 202 ? -4.060 -15.346 -0.650 1.00 90.50 202 VAL A CA 1
ATOM 1512 C C . VAL A 1 202 ? -4.518 -15.373 -2.111 1.00 90.50 202 VAL A C 1
ATOM 1514 O O . VAL A 1 202 ? -4.076 -16.231 -2.867 1.00 90.50 202 VAL A O 1
ATOM 1517 N N . HIS A 1 203 ? -5.371 -14.437 -2.537 1.00 89.19 203 HIS A N 1
ATOM 1518 C CA . HIS A 1 203 ? -5.822 -14.370 -3.926 1.00 89.19 203 HIS A CA 1
ATOM 1519 C C . HIS A 1 203 ? -4.800 -13.703 -4.852 1.00 89.19 203 HIS A C 1
ATOM 1521 O O . HIS A 1 203 ? -4.585 -14.183 -5.963 1.00 89.19 203 HIS A O 1
ATOM 1527 N N . GLU A 1 204 ? -4.217 -12.591 -4.404 1.00 84.06 204 GLU A N 1
ATOM 1528 C CA . GLU A 1 204 ? -3.392 -11.691 -5.219 1.00 84.06 204 GLU A CA 1
ATOM 1529 C C . GLU A 1 204 ? -1.919 -11.673 -4.806 1.00 84.06 204 GLU A C 1
ATOM 1531 O O . GLU A 1 204 ? -1.113 -10.932 -5.376 1.00 84.06 204 GLU A O 1
ATOM 1536 N N . GLY A 1 205 ? -1.558 -12.463 -3.796 1.00 81.12 205 GLY A N 1
ATOM 1537 C CA . GLY A 1 205 ? -0.200 -12.503 -3.291 1.00 81.12 205 GLY A CA 1
ATOM 1538 C C . GLY A 1 205 ? 0.794 -13.194 -4.206 1.00 81.12 205 GLY A C 1
ATOM 1539 O O . GLY A 1 205 ? 0.507 -13.672 -5.303 1.00 81.12 205 GLY A O 1
ATOM 1540 N N . SER A 1 206 ? 2.029 -13.213 -3.723 1.00 76.94 206 SER A N 1
ATOM 1541 C CA . SER A 1 206 ? 3.187 -13.627 -4.499 1.00 76.94 206 SER A CA 1
ATOM 1542 C C . SER A 1 206 ? 3.082 -15.058 -5.033 1.00 76.94 206 SER A C 1
ATOM 1544 O O . SER A 1 206 ? 2.866 -16.018 -4.288 1.00 76.94 206 SER A O 1
ATOM 1546 N N . SER A 1 207 ? 3.355 -15.214 -6.331 1.00 74.88 207 SER A N 1
ATOM 1547 C CA . SER A 1 207 ? 3.492 -16.522 -6.979 1.00 74.88 207 SER A CA 1
ATOM 1548 C C . SER A 1 207 ? 4.635 -17.351 -6.381 1.00 74.88 207 SER A C 1
ATOM 1550 O O . SER A 1 207 ? 4.554 -18.580 -6.374 1.00 74.88 207 SER A O 1
ATOM 1552 N N . LEU A 1 208 ? 5.653 -16.689 -5.811 1.00 73.19 208 LEU A N 1
ATOM 1553 C CA . LEU A 1 208 ? 6.770 -17.329 -5.108 1.00 73.19 208 LEU A CA 1
ATOM 1554 C C . LEU A 1 208 ? 6.330 -18.059 -3.834 1.00 73.19 208 LEU A C 1
ATOM 1556 O O . LEU A 1 208 ? 6.954 -19.042 -3.450 1.00 73.19 208 LEU A O 1
ATOM 1560 N N . LEU A 1 209 ? 5.251 -17.604 -3.194 1.00 79.56 209 LEU A N 1
ATOM 1561 C CA . LEU A 1 209 ? 4.678 -18.241 -2.004 1.00 79.56 209 LEU A CA 1
ATOM 1562 C C . LEU A 1 209 ? 3.641 -19.316 -2.361 1.00 79.56 209 LEU A C 1
ATOM 1564 O O . LEU A 1 209 ? 2.962 -19.839 -1.483 1.00 79.56 209 LEU A O 1
ATOM 1568 N N . TYR A 1 210 ? 3.515 -19.655 -3.649 1.00 79.69 210 TYR A N 1
ATOM 1569 C CA . TYR A 1 210 ? 2.577 -20.646 -4.180 1.00 79.69 210 TYR A CA 1
ATOM 1570 C C . TYR A 1 210 ? 1.093 -20.347 -3.913 1.00 79.69 210 TYR A C 1
ATOM 1572 O O . TYR A 1 210 ? 0.253 -21.231 -4.096 1.00 79.69 210 TYR A O 1
ATOM 1580 N N . PHE A 1 211 ? 0.741 -19.102 -3.577 1.00 80.50 211 PHE A N 1
ATOM 1581 C CA . PHE A 1 211 ? -0.653 -18.695 -3.370 1.00 80.50 211 PHE A CA 1
ATOM 1582 C C . PHE A 1 211 ? -1.525 -18.894 -4.618 1.00 80.50 211 PHE A C 1
ATOM 1584 O O . PHE A 1 211 ? -2.671 -19.317 -4.504 1.00 80.50 211 PHE A O 1
ATOM 1591 N N . ASN A 1 212 ? -0.937 -18.780 -5.814 1.00 74.56 212 ASN A N 1
ATOM 1592 C CA . ASN A 1 212 ? -1.597 -19.058 -7.098 1.00 74.56 212 ASN A CA 1
ATOM 1593 C C . ASN A 1 212 ? -2.150 -20.488 -7.252 1.00 74.56 212 ASN A C 1
ATOM 1595 O O . ASN A 1 212 ? -2.888 -20.755 -8.197 1.00 74.56 212 ASN A O 1
ATOM 1599 N N . ARG A 1 213 ? -1.764 -21.433 -6.384 1.00 83.31 213 ARG A N 1
ATOM 1600 C CA . ARG A 1 213 ? -2.264 -22.817 -6.421 1.00 83.31 213 ARG A CA 1
ATOM 1601 C C . ARG A 1 213 ? -3.533 -23.019 -5.597 1.00 83.31 213 ARG A C 1
ATOM 1603 O O . ARG A 1 213 ? -4.135 -24.088 -5.677 1.00 83.31 213 ARG A O 1
ATOM 1610 N N . ILE A 1 214 ? -3.927 -22.034 -4.795 1.00 86.81 214 ILE A N 1
ATOM 1611 C CA . ILE A 1 214 ? -5.096 -22.138 -3.929 1.00 86.81 214 ILE A CA 1
ATOM 1612 C C . ILE A 1 214 ? -6.338 -21.782 -4.757 1.00 86.81 214 ILE A C 1
ATOM 1614 O O . ILE A 1 214 ? -6.415 -20.683 -5.308 1.00 86.81 214 ILE A O 1
ATOM 1618 N N . PRO A 1 215 ? -7.328 -22.683 -4.871 1.00 92.00 215 PRO A N 1
ATOM 1619 C CA . PRO A 1 215 ? -8.546 -22.389 -5.612 1.00 92.00 215 PRO A CA 1
ATOM 1620 C C . PRO A 1 215 ? -9.381 -21.330 -4.882 1.00 92.00 215 PRO A C 1
ATOM 1622 O O . PRO A 1 215 ? -9.355 -21.251 -3.654 1.00 92.00 215 PRO A O 1
ATOM 1625 N N . LEU A 1 216 ? -10.193 -20.568 -5.624 1.00 90.38 216 LEU A N 1
ATOM 1626 C CA . LEU A 1 216 ? -10.985 -19.454 -5.079 1.00 90.38 216 LEU A CA 1
ATOM 1627 C C . LEU A 1 216 ? -11.851 -19.852 -3.872 1.00 90.38 216 LEU A C 1
ATOM 1629 O O . LEU A 1 216 ? -11.953 -19.098 -2.909 1.00 90.38 216 LEU A O 1
ATOM 1633 N N . TRP A 1 217 ? -12.444 -21.048 -3.884 1.00 92.12 217 TRP A N 1
ATOM 1634 C CA . TRP A 1 217 ? -13.220 -21.539 -2.742 1.00 92.12 217 TRP A CA 1
ATOM 1635 C C . TRP A 1 217 ? -12.347 -21.727 -1.492 1.00 92.12 217 TRP A C 1
ATOM 1637 O O . TRP A 1 217 ? -12.784 -21.398 -0.395 1.00 92.12 217 TRP A O 1
ATOM 1647 N N . GLY A 1 218 ? -11.103 -22.188 -1.652 1.00 92.12 218 GLY A N 1
ATOM 1648 C CA . GLY A 1 218 ? -10.136 -22.328 -0.564 1.00 92.12 218 GLY A CA 1
ATOM 1649 C C . GLY A 1 218 ? -9.722 -20.971 0.000 1.00 92.12 218 GLY A C 1
ATOM 1650 O O . GLY A 1 218 ? -9.654 -20.816 1.217 1.00 92.12 218 GLY A O 1
ATOM 1651 N N . VAL A 1 219 ? -9.546 -19.970 -0.871 1.00 93.25 219 VAL A N 1
ATOM 1652 C CA . VAL A 1 219 ? -9.318 -18.574 -0.463 1.00 93.25 219 VAL A CA 1
ATOM 1653 C C . VAL A 1 219 ? -10.483 -18.068 0.383 1.00 93.25 219 VAL A C 1
ATOM 1655 O O . VAL A 1 219 ? -10.272 -17.566 1.482 1.00 93.25 219 VAL A O 1
ATOM 1658 N N . LEU A 1 220 ? -11.719 -18.243 -0.091 1.00 94.44 220 LEU A N 1
ATOM 1659 C CA . LEU A 1 220 ? -12.909 -17.792 0.628 1.00 94.44 220 LEU A CA 1
ATOM 1660 C C . LEU A 1 220 ? -13.043 -18.486 1.984 1.00 94.44 220 LEU A C 1
ATOM 1662 O O . LEU A 1 220 ? -13.234 -17.805 2.988 1.00 94.44 220 LEU A O 1
ATOM 1666 N N . VAL A 1 221 ? -12.897 -19.813 2.039 1.00 95.88 221 VAL A N 1
ATOM 1667 C CA . VAL A 1 221 ? -12.965 -20.577 3.296 1.00 95.88 221 VAL A CA 1
ATOM 1668 C C . VAL A 1 221 ? -11.906 -20.096 4.288 1.00 95.88 221 VAL A C 1
ATOM 1670 O O . VAL A 1 221 ? -12.226 -19.871 5.455 1.00 95.88 221 VAL A O 1
ATOM 1673 N N . LEU A 1 222 ? -10.669 -19.886 3.835 1.00 94.62 222 LEU A N 1
ATOM 1674 C CA . LEU A 1 222 ? -9.580 -19.416 4.687 1.00 94.62 222 LEU A CA 1
ATOM 1675 C C . LEU A 1 222 ? -9.838 -17.995 5.204 1.00 94.62 222 LEU A C 1
ATOM 1677 O O . LEU A 1 222 ? -9.734 -17.750 6.406 1.00 94.62 222 LEU A O 1
ATOM 1681 N N . SER A 1 223 ? -10.227 -17.071 4.325 1.00 95.88 223 SER A N 1
ATOM 1682 C CA . SER A 1 223 ? -10.511 -15.685 4.699 1.00 95.88 223 SER A CA 1
ATOM 1683 C C . SER A 1 223 ? -11.699 -15.580 5.647 1.00 95.88 223 SER A C 1
ATOM 1685 O O . SER A 1 223 ? -11.605 -14.887 6.661 1.00 95.88 223 SER A O 1
ATOM 1687 N N . PHE A 1 224 ? -12.805 -16.278 5.364 1.00 96.25 224 PHE A N 1
ATOM 1688 C CA . PHE A 1 224 ? -13.966 -16.314 6.259 1.00 96.25 224 PHE A CA 1
ATOM 1689 C C . PHE A 1 224 ? -13.623 -16.980 7.590 1.00 96.25 224 PHE A C 1
ATOM 1691 O O . PHE A 1 224 ? -14.015 -16.466 8.634 1.00 96.25 224 PHE A O 1
ATOM 1698 N N . GLY A 1 225 ? -12.858 -18.075 7.573 1.00 96.81 225 GLY A N 1
ATOM 1699 C CA . GLY A 1 225 ? -12.426 -18.779 8.777 1.00 96.81 225 GLY A CA 1
ATOM 1700 C C . GLY A 1 225 ? -11.582 -17.897 9.696 1.00 96.81 225 GLY A C 1
ATOM 1701 O O . GLY A 1 225 ? -11.915 -17.735 10.870 1.00 96.81 225 GLY A O 1
ATOM 1702 N N . ILE A 1 226 ? -10.530 -17.267 9.164 1.00 97.00 226 ILE A N 1
ATOM 1703 C CA . ILE A 1 226 ? -9.650 -16.383 9.945 1.00 97.00 226 ILE A CA 1
ATOM 1704 C C . ILE A 1 226 ? -10.390 -15.103 10.364 1.00 97.00 226 ILE A C 1
ATOM 1706 O O . ILE A 1 226 ? -10.241 -14.647 11.501 1.00 97.00 226 ILE A O 1
ATOM 1710 N N . GLY A 1 227 ? -11.229 -14.544 9.488 1.00 97.06 227 GLY A N 1
ATOM 1711 C CA . GLY A 1 227 ? -12.072 -13.391 9.801 1.00 97.06 227 GLY A CA 1
ATOM 1712 C C . GLY A 1 227 ? -13.022 -13.678 10.965 1.00 97.06 227 GLY A C 1
ATOM 1713 O O . GLY A 1 227 ? -13.020 -12.946 11.954 1.00 97.06 227 GLY A O 1
ATOM 1714 N N . ALA A 1 228 ? -13.770 -14.784 10.908 1.00 96.94 228 ALA A N 1
ATOM 1715 C CA . ALA A 1 228 ? -14.690 -15.200 11.965 1.00 96.94 228 ALA A CA 1
ATOM 1716 C C . ALA A 1 228 ? -13.961 -15.526 13.277 1.00 96.94 228 ALA A C 1
ATOM 1718 O O . ALA A 1 228 ? -14.394 -15.091 14.345 1.00 96.94 228 ALA A O 1
ATOM 1719 N N . LEU A 1 229 ? -12.818 -16.219 13.211 1.00 97.12 229 LEU A N 1
ATOM 1720 C CA . LEU A 1 229 ? -11.975 -16.476 14.381 1.00 97.12 229 LEU A CA 1
ATOM 1721 C C . LEU A 1 229 ? -11.526 -15.163 15.037 1.00 97.12 229 LEU A C 1
ATOM 1723 O O . LEU A 1 229 ? -11.575 -15.030 16.259 1.00 97.12 229 LEU A O 1
ATOM 1727 N N . THR A 1 230 ? -11.150 -14.170 14.229 1.00 97.25 230 THR A N 1
ATOM 1728 C CA . THR A 1 230 ? -10.780 -12.835 14.715 1.00 97.25 230 THR A CA 1
ATOM 1729 C C . THR A 1 230 ? -11.963 -12.150 15.393 1.00 97.25 230 THR A C 1
ATOM 1731 O O . THR A 1 230 ? -11.787 -11.578 16.465 1.00 97.25 230 THR A O 1
ATOM 1734 N N . MET A 1 231 ? -13.174 -12.237 14.830 1.00 96.81 231 MET A N 1
ATOM 1735 C CA . MET A 1 231 ? -14.381 -11.687 15.465 1.00 96.81 231 MET A CA 1
ATOM 1736 C C . MET A 1 231 ? -14.602 -12.298 16.852 1.00 96.81 231 MET A C 1
ATOM 1738 O O . MET A 1 231 ? -14.804 -11.572 17.825 1.00 96.81 231 MET A O 1
ATOM 1742 N N . VAL A 1 232 ? -14.511 -13.626 16.957 1.00 96.94 232 VAL A N 1
ATOM 1743 C CA . VAL A 1 232 ? -14.658 -14.354 18.224 1.00 96.94 232 VAL A CA 1
ATOM 1744 C C . VAL A 1 232 ? -13.576 -13.925 19.220 1.00 96.94 232 VAL A C 1
ATOM 1746 O O . VAL A 1 232 ? -13.889 -13.569 20.355 1.00 96.94 232 VAL A O 1
ATOM 1749 N N . ALA A 1 233 ? -12.312 -13.871 18.796 1.00 96.69 233 ALA A N 1
ATOM 1750 C CA . ALA A 1 233 ? -11.208 -13.447 19.652 1.00 96.69 233 ALA A CA 1
ATOM 1751 C C . ALA A 1 233 ? -11.375 -11.995 20.139 1.00 96.69 233 ALA A C 1
ATOM 1753 O O . ALA A 1 233 ? -11.225 -11.706 21.327 1.00 96.69 233 ALA A O 1
ATOM 1754 N N . VAL A 1 234 ? -11.743 -11.070 19.252 1.00 96.38 234 VAL A N 1
ATOM 1755 C CA . VAL A 1 234 ? -11.979 -9.665 19.612 1.00 96.38 234 VAL A CA 1
ATOM 1756 C C . VAL A 1 234 ? -13.138 -9.544 20.599 1.00 96.38 234 VAL A C 1
ATOM 1758 O O . VAL A 1 234 ? -13.021 -8.803 21.575 1.00 96.38 234 VAL A O 1
ATOM 1761 N N . TRP A 1 235 ? -14.219 -10.300 20.400 1.00 95.56 235 TRP A N 1
ATOM 1762 C CA . TRP A 1 235 ? -15.366 -10.313 21.306 1.00 95.56 235 TRP A CA 1
ATOM 1763 C C . TRP A 1 235 ? -15.003 -10.785 22.718 1.00 95.56 235 TRP A C 1
ATOM 1765 O O . TRP A 1 235 ? -15.376 -10.140 23.695 1.00 95.56 235 TRP A O 1
ATOM 1775 N N . PHE A 1 236 ? -14.258 -11.885 22.839 1.00 95.69 236 PHE A N 1
ATOM 1776 C CA . PHE A 1 2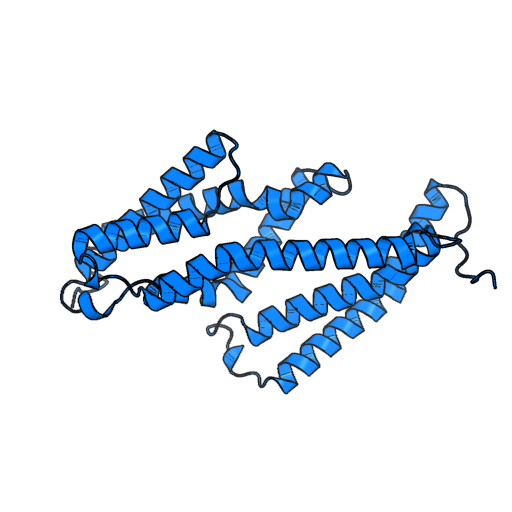36 ? -13.949 -12.474 24.145 1.00 95.69 236 PHE A CA 1
ATOM 1777 C C . PHE A 1 236 ? -12.758 -11.832 24.861 1.00 95.69 236 PHE A C 1
ATOM 1779 O O . PHE A 1 236 ? -12.717 -11.862 26.089 1.00 95.69 236 PHE A O 1
ATOM 1786 N N . PHE A 1 237 ? -11.807 -11.235 24.138 1.00 94.88 237 PHE A N 1
ATOM 1787 C CA . PHE A 1 237 ? -10.594 -10.673 24.743 1.00 94.88 237 PHE A CA 1
ATOM 1788 C C . PHE A 1 237 ? -10.552 -9.146 24.684 1.00 94.88 237 PHE A C 1
ATOM 1790 O O . PHE A 1 237 ? -10.401 -8.487 25.715 1.00 94.88 237 PHE A O 1
ATOM 1797 N N . LEU A 1 238 ? -10.703 -8.559 23.494 1.00 93.56 238 LEU A N 1
ATOM 1798 C CA . LEU A 1 238 ? -10.477 -7.125 23.302 1.00 93.56 238 LEU A CA 1
ATOM 1799 C C . LEU A 1 238 ? -11.641 -6.275 23.824 1.00 93.56 238 LEU A C 1
ATOM 1801 O O . LEU A 1 238 ? -11.406 -5.297 24.530 1.00 93.56 238 LEU A O 1
ATOM 1805 N N . VAL A 1 239 ? -12.886 -6.657 23.531 1.00 93.06 239 VAL A N 1
ATOM 1806 C CA . VAL A 1 239 ? -14.085 -5.948 24.008 1.00 93.06 239 VAL A CA 1
ATOM 1807 C C . VAL A 1 239 ? -14.122 -5.835 25.541 1.00 93.06 239 VAL A C 1
ATOM 1809 O O . VAL A 1 239 ? -14.241 -4.709 26.032 1.00 93.06 239 VAL A O 1
ATOM 1812 N N . PRO A 1 240 ? -13.971 -6.917 26.336 1.00 92.12 240 PRO A N 1
ATOM 1813 C CA . PRO A 1 240 ? -13.986 -6.795 27.793 1.00 92.12 240 PRO A CA 1
ATOM 1814 C C . PRO A 1 240 ? -12.775 -6.032 28.335 1.00 92.12 240 PRO A C 1
ATOM 1816 O O . PRO A 1 240 ? -12.912 -5.291 29.308 1.00 92.12 240 PRO A O 1
ATOM 1819 N N . PHE A 1 241 ? -11.602 -6.161 27.706 1.00 92.62 241 PHE A N 1
ATOM 1820 C CA . PHE A 1 241 ? -10.423 -5.380 28.080 1.00 92.62 241 PHE A CA 1
ATOM 1821 C C . PHE A 1 241 ? -10.649 -3.875 27.877 1.00 92.62 241 PHE A C 1
ATOM 1823 O O . PHE A 1 241 ? -10.413 -3.077 28.786 1.00 92.62 241 PHE A O 1
ATOM 1830 N N . MET A 1 242 ? -11.153 -3.482 26.704 1.00 90.50 242 MET A N 1
ATOM 1831 C CA . MET A 1 242 ? -11.453 -2.085 26.393 1.00 90.50 242 MET A CA 1
ATOM 1832 C C . MET A 1 242 ? -12.563 -1.535 27.282 1.00 90.50 242 MET A C 1
ATOM 1834 O O . MET A 1 242 ? -12.437 -0.415 27.770 1.00 90.50 242 MET A O 1
ATOM 1838 N N . ARG A 1 243 ? -13.598 -2.334 27.562 1.00 89.25 243 ARG A N 1
ATOM 1839 C CA . ARG A 1 243 ? -14.661 -1.974 28.504 1.00 89.25 243 ARG A CA 1
ATOM 1840 C C . ARG A 1 243 ? -14.098 -1.632 29.883 1.00 89.25 243 ARG A C 1
ATOM 1842 O O . ARG A 1 243 ? -14.296 -0.512 30.339 1.00 89.25 243 ARG A O 1
ATOM 1849 N N . LYS A 1 244 ? -13.312 -2.531 30.492 1.00 88.31 244 LYS A N 1
ATOM 1850 C CA . LYS A 1 244 ? -12.678 -2.291 31.804 1.00 88.31 244 LYS A CA 1
ATOM 1851 C C . LYS A 1 244 ? -11.807 -1.033 31.806 1.00 88.31 244 LYS A C 1
ATOM 1853 O O . LYS A 1 244 ? -11.810 -0.273 32.770 1.00 88.31 244 LYS A O 1
ATOM 1858 N N . LYS A 1 245 ? -11.064 -0.796 30.720 1.00 87.88 245 LYS A N 1
ATOM 1859 C CA . LYS A 1 245 ? -10.197 0.381 30.579 1.00 87.88 245 LYS A CA 1
ATOM 1860 C C . LYS A 1 245 ? -10.990 1.690 30.495 1.00 87.88 245 LYS A C 1
ATOM 1862 O O . LYS A 1 245 ? -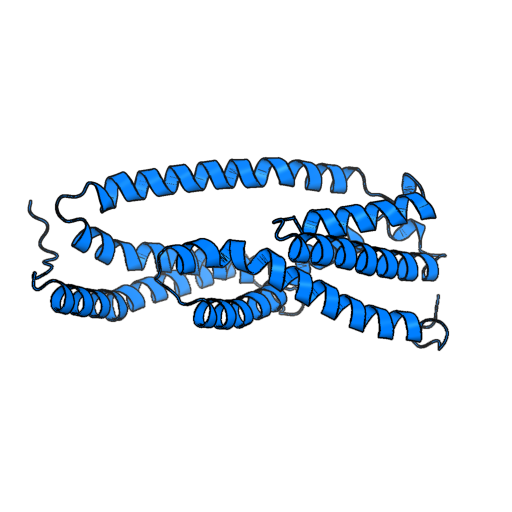10.545 2.699 31.036 1.00 87.88 245 LYS A O 1
ATOM 1867 N N . ILE A 1 246 ? -12.135 1.686 29.813 1.00 87.00 246 ILE A N 1
ATOM 1868 C CA . ILE A 1 246 ? -13.030 2.847 29.707 1.00 87.00 246 ILE A CA 1
ATOM 1869 C C . ILE A 1 246 ? -13.718 3.097 31.053 1.00 87.00 246 ILE A C 1
ATOM 1871 O O . ILE A 1 246 ? -13.650 4.214 31.560 1.00 87.00 246 ILE A O 1
ATOM 1875 N N . GLU A 1 247 ? -14.293 2.061 31.667 1.00 86.62 247 GLU A N 1
ATOM 1876 C CA . GLU A 1 247 ? -14.945 2.147 32.983 1.00 86.62 247 GLU A CA 1
ATOM 1877 C C . GLU A 1 247 ? -13.974 2.682 34.048 1.00 86.62 247 GLU A C 1
ATOM 1879 O O . GLU A 1 247 ? -14.312 3.607 34.781 1.00 86.62 247 GLU A O 1
ATOM 1884 N N . GLY A 1 248 ? -12.727 2.198 34.071 1.00 82.00 248 GLY A N 1
ATOM 1885 C CA . GLY A 1 248 ? -11.701 2.685 34.999 1.00 82.00 248 GLY A CA 1
ATOM 1886 C C . GLY A 1 248 ? -11.245 4.129 34.752 1.00 82.00 248 GLY A C 1
ATOM 1887 O O . GLY A 1 248 ? -10.758 4.776 35.674 1.00 82.00 248 GLY A O 1
ATOM 1888 N N . LYS A 1 249 ? -11.398 4.655 33.530 1.00 82.06 249 LYS A N 1
ATOM 1889 C CA . LYS A 1 249 ? -10.997 6.028 33.182 1.00 82.06 249 LYS A CA 1
ATOM 1890 C C . LYS A 1 249 ? -12.116 7.048 33.394 1.00 82.06 249 LYS A C 1
ATOM 1892 O O . LYS A 1 249 ? -11.825 8.195 33.717 1.00 82.06 249 LYS A O 1
ATOM 1897 N N . PHE A 1 250 ? -13.368 6.646 33.184 1.00 77.69 250 PHE A N 1
ATOM 1898 C CA . PHE A 1 250 ? -14.525 7.548 33.202 1.00 77.69 250 PHE A CA 1
ATOM 1899 C C . PHE A 1 250 ? -15.499 7.292 34.361 1.00 77.69 250 PHE A C 1
ATOM 1901 O O . PHE A 1 250 ? -16.422 8.078 34.548 1.00 77.69 250 PHE A O 1
ATOM 1908 N N . GLY A 1 251 ? -15.317 6.222 35.144 1.00 69.62 251 GLY A N 1
ATOM 1909 C CA . GLY A 1 251 ? -16.116 5.929 36.340 1.00 69.62 251 GLY A CA 1
ATOM 1910 C C . GLY A 1 251 ? -17.585 5.574 36.077 1.00 69.62 251 GLY A C 1
ATOM 1911 O O . GLY A 1 251 ? -18.359 5.476 37.024 1.00 69.62 251 GLY A O 1
ATOM 1912 N N . GLN A 1 252 ? -17.988 5.388 34.816 1.00 65.38 252 GLN A N 1
ATOM 1913 C CA . GLN A 1 252 ? -19.353 5.026 34.429 1.00 65.38 252 GLN A CA 1
ATOM 1914 C C . GLN A 1 252 ? -19.416 3.553 34.002 1.00 65.38 252 GLN A C 1
ATOM 1916 O O . GLN A 1 252 ? -18.613 3.157 33.154 1.00 65.38 252 GLN A O 1
ATOM 1921 N N . PRO A 1 253 ? -20.347 2.741 34.544 1.00 67.62 253 PRO A N 1
ATOM 1922 C CA . PRO A 1 253 ? -20.521 1.359 34.113 1.00 67.62 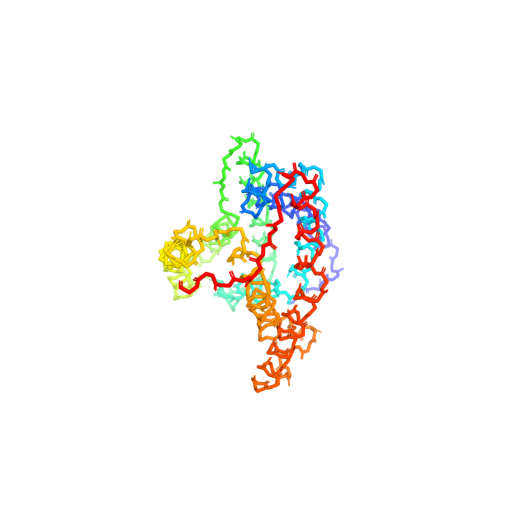253 PRO A CA 1
ATOM 1923 C C . PRO A 1 253 ? -21.089 1.326 32.692 1.00 67.62 253 PRO A C 1
ATOM 1925 O O . PRO A 1 253 ? -22.158 1.875 32.430 1.00 67.62 253 PRO A O 1
ATOM 1928 N N . VAL A 1 254 ? -20.399 0.655 31.768 1.00 68.00 254 VAL A N 1
ATOM 1929 C CA . VAL A 1 254 ? -20.883 0.498 30.392 1.00 68.00 254 VAL A CA 1
ATOM 1930 C C . VAL A 1 254 ? -21.770 -0.736 30.370 1.00 68.00 254 VAL A C 1
ATOM 1932 O O . VAL A 1 254 ? -21.261 -1.846 30.448 1.00 68.00 254 VAL A O 1
ATOM 1935 N N . SER A 1 255 ? -23.092 -0.594 30.309 1.00 68.12 255 SER A N 1
ATOM 1936 C CA . SER A 1 255 ? -23.995 -1.749 30.232 1.00 68.12 255 SER A CA 1
ATOM 1937 C C . SER A 1 255 ? -24.347 -2.056 28.781 1.00 68.12 255 SER A C 1
ATOM 1939 O O . SER A 1 255 ? -24.839 -1.196 28.065 1.00 68.12 255 SER A O 1
ATOM 1941 N N . PHE A 1 256 ? -24.179 -3.308 28.349 1.00 68.62 256 PHE A N 1
ATOM 1942 C CA . PHE A 1 256 ? -24.701 -3.760 27.051 1.00 68.62 256 PHE A CA 1
ATOM 1943 C C . PHE A 1 256 ? -26.220 -3.996 27.063 1.00 68.62 256 PHE A C 1
ATOM 1945 O O . PHE A 1 256 ? -26.767 -4.521 26.092 1.00 68.62 256 PHE A O 1
ATOM 1952 N N . SER A 1 257 ? -26.912 -3.633 28.149 1.00 56.56 257 SER A N 1
ATOM 1953 C CA . SER A 1 257 ? -28.369 -3.631 28.188 1.00 56.56 257 SER A CA 1
ATOM 1954 C C . SER A 1 257 ? -28.881 -2.642 27.149 1.00 56.56 257 SER A C 1
ATOM 1956 O O . SER A 1 257 ? -28.826 -1.432 27.349 1.00 56.56 257 SER A O 1
ATOM 1958 N N . ILE A 1 258 ? -29.384 -3.168 26.035 1.00 47.88 258 ILE A N 1
ATOM 1959 C CA . ILE A 1 258 ? -30.138 -2.397 25.055 1.00 47.88 258 ILE A CA 1
ATOM 1960 C C . ILE A 1 258 ? -31.336 -1.826 25.817 1.00 47.88 258 ILE A C 1
ATOM 1962 O O . ILE A 1 258 ? -32.255 -2.571 26.157 1.00 47.88 258 ILE A O 1
ATOM 1966 N N . ALA A 1 259 ? -31.302 -0.534 26.150 1.00 42.94 259 ALA A N 1
ATOM 1967 C CA . ALA A 1 259 ? -32.507 0.171 26.557 1.00 42.94 259 ALA A CA 1
ATOM 1968 C C . ALA A 1 259 ? -33.501 0.007 25.398 1.00 42.94 259 ALA A C 1
ATOM 1970 O O . ALA A 1 259 ? -33.216 0.450 24.281 1.00 42.94 259 ALA A O 1
ATOM 1971 N N . ARG A 1 260 ? -34.555 -0.777 25.647 1.00 38.84 260 ARG A N 1
ATOM 1972 C CA . ARG A 1 260 ? -35.665 -0.988 24.715 1.00 38.84 260 ARG A CA 1
ATOM 1973 C C . ARG A 1 260 ? -36.369 0.327 24.430 1.00 38.84 260 ARG A C 1
ATOM 1975 O O . ARG A 1 260 ? -36.498 1.122 25.385 1.00 38.84 260 ARG A O 1
#

Secondary structure (DSSP, 8-state):
---TT-HHHHHHHHHHHHHHHHHHHHHHHHHHHHHHHHHHHTTSS-HHHHHHHHHHHHHHHHHHHHHHHHHIIIIISB-GGGGTT-HHHHHHHHHHHHHHHHHHHHHHHHTT----HHHHHHHHHHHHHHHHHGGGGB-HHHHHHHHHHHHHHHHHHHHHHHHHHHHHIIIIITSSSHHHHHHHHHHHHHHHHHHHHHHHHHHHS-GGGTGGGS-HHHHHHHHHHHHHHHHHHIIIIIHHHHHHHHHHHH----------

Foldseek 3Di:
DDDPPDPVCVVLVVVLVVLLVLLVVLCLLQCLCVVCVVCCVVVVDPPVRSSVVSVVVVVVCCQLFVAVVVVCLLPVWWPCVVCPVPVVLSSVLLSQLSNQLSCVSVVCSVVVHRDDSVCSSSVSSVVSQCVPPNPNGTDVVSVVVVVVCVVVVVVVVVVVVVVVVVVCCVQAVPDPHNVLSVLLCVLVVQLVVQLVVQLCSLVNTDVVVVSVVQDNVNSNCVSNVVSVVSSVCCNVPVSVVVQVVCCVVPVDRDDNPPPD

InterPro domains:
  IPR001204 Phosphate transporter [PF01384] (28-226)
  IPR001204 Phosphate transporter [PTHR11101] (7-248)

Mean predicted aligned error: 6.02 Å

Solvent-accessible surface area (backbone atoms only — not comparable to full-atom values): 13895 Å² total; per-residue (Å²): 133,80,63,90,80,37,80,91,51,45,60,58,54,55,52,40,51,54,44,48,51,52,28,51,50,30,49,52,71,50,47,50,53,77,79,37,41,65,44,39,73,70,64,78,36,53,69,71,56,44,53,56,51,45,56,55,51,51,55,50,44,46,67,39,40,36,48,58,60,53,48,39,66,71,52,46,42,36,38,63,78,80,30,74,94,36,56,67,58,53,53,52,37,51,45,48,14,47,48,52,23,28,53,52,42,41,52,31,44,76,71,70,44,87,73,60,66,68,57,37,41,52,50,26,45,50,52,42,31,43,72,77,48,38,77,71,23,46,30,62,70,51,44,50,53,53,56,52,45,66,56,50,50,60,52,51,51,50,52,51,51,52,53,51,50,51,49,45,42,62,65,21,68,67,36,97,53,34,68,48,39,46,49,68,42,46,22,56,56,54,12,53,51,46,21,53,50,44,36,46,41,42,70,55,19,21,66,90,75,50,28,76,75,58,52,70,68,56,37,50,52,50,15,51,50,54,11,52,51,42,22,54,48,31,55,74,51,49,37,56,51,52,48,54,55,48,29,74,72,69,76,49,87,82,63,84,71,76,82,124

Organism: NCBI:txid105785

Sequence (260 aa):
MIDPYSEEVLWIVIIGFIMAFVLAFGLGANDVANSFGTSVGSKVLTVKQACCLATVCEIAGSILLGYKVSDTMRKGILQVNVYDDAEYELLLGMFAALIGSSVMLLGATFLKLPVSATHSIVGATIGFSLVCRGDKGINWKVLGMIVGSWFVSPLLSGVISVSLYLVIRRLILNASDPIARGLLSLPIFYGITIFINVFTIVHEGSSLLYFNRIPLWGVLVLSFGIGALTMVAVWFFLVPFMRKKIEGKFGQPVSFSIAR

Radius of gyration: 23.59 Å; Cα contacts (8 Å, |Δi|>4): 227; chains: 1; bounding box: 68×42×66 Å

pLDDT: mean 89.87, std 8.88, range [38.84, 97.94]

Nearest PDB structures (foldseek):
  6l85-assembly1_A  TM=9.662E-01  e=4.927E-10  Thermotoga maritima MSB8
  8vy7-assembly1_R  TM=2.066E-01  e=7.379E+00  Homo sapiens
  8xqo-assembly1_R  TM=1.818E-01  e=8.115E+00  Clostridium perfringens